Protein AF-A0A7C1B8P8-F1 (afdb_monomer_lite)

Foldseek 3Di:
DDWDKDKDQDPPPQRKIFIWTFDDDDPPDDCVQWDWDDPVNPPVPDDDPDDTTITGWAWEQDPVGTDTDIGHLCVPDVQWRHKDKAKDWAPQQPPVDIWMWIKIWTAGPVRQTQWIKIWTWDFDPADPRGRTYTYTQDMDIGGQKHWHHWDWWQLQLDPPNSFTKTKTFIDGGCVVVVPQFTFIWIWGCDPNDIDGLDTDGPCVPDPVDGFPYWQEGWDWDPQQPSSGIKTKTKTKADFDQDPVRDTAIDIFIWIFDRPNRDTDIDGDGPDPVQKDWPDKALDDDQYWYWDPPPPPPHIKIKGKDWPDDPPPPSDTIITIIIHPPPDPNDPPDDD

pLDDT: mean 71.42, std 17.11, range [23.86, 96.0]

Sequence (335 aa):
MDFLVTTLHDTSNGQDGRVFILEQPDSTFASVDYRYISEDQIDTNLSFPNEAFYVKHLYIATPSGDVEMVFSPSEWCRYAVSAYPSANVWDYDNDGLMDLVVSVGYMDSDSVILGSIIHVYHRLPASLNHKYRFEEVYREELRGVYLYSPRLANLNGDPSDGKEGWVFWCRVDSQMRRFGVNGVATLQWVNDKWVLLGTHASDRFDAKIRYNGAYSFPAVIDADNDGYDDVVIYCVGRTIKRPDGTYFDIGDLVLFRNMGGEIRSYRELFSLDESVTLWVNDSFNWDVHVDDFDDDGNLEVGCSLCRPEPYWNGNGVYQVYYSKVSWPSPVTFTP

Structure (mmCIF, N/CA/C/O backbone):
data_AF-A0A7C1B8P8-F1
#
_entry.id   AF-A0A7C1B8P8-F1
#
loop_
_atom_site.group_PDB
_atom_site.id
_atom_site.type_symbol
_atom_site.label_atom_id
_atom_site.label_alt_id
_atom_site.label_comp_id
_atom_site.label_asym_id
_atom_site.label_entity_id
_atom_site.label_seq_id
_atom_site.pdbx_PDB_ins_code
_atom_site.Cartn_x
_atom_site.Cartn_y
_atom_site.Cartn_z
_atom_site.occupancy
_atom_site.B_iso_or_equiv
_atom_site.auth_seq_id
_atom_site.auth_comp_id
_atom_site.auth_asym_id
_atom_site.auth_atom_id
_atom_site.pdbx_PDB_model_num
ATOM 1 N N . MET A 1 1 ? -17.129 10.162 1.799 1.00 44.62 1 MET A N 1
ATOM 2 C CA . MET A 1 1 ? -16.424 11.185 2.600 1.00 44.62 1 MET A CA 1
ATOM 3 C C . MET A 1 1 ? -14.969 10.848 2.409 1.00 44.62 1 MET A C 1
ATOM 5 O O . MET A 1 1 ? -14.589 9.745 2.776 1.00 44.62 1 MET A O 1
ATOM 9 N N . ASP A 1 2 ? -14.223 11.717 1.742 1.00 48.91 2 ASP A N 1
ATOM 10 C CA . ASP A 1 2 ? -12.884 11.370 1.271 1.00 48.91 2 ASP A CA 1
ATOM 11 C C . ASP A 1 2 ? -11.899 11.610 2.416 1.00 48.91 2 ASP A C 1
ATOM 13 O O . ASP A 1 2 ? -11.757 12.735 2.898 1.00 48.91 2 ASP A O 1
ATOM 17 N N . PHE A 1 3 ? -11.281 10.539 2.915 1.00 63.16 3 PHE A N 1
ATOM 18 C CA . PHE A 1 3 ? -10.248 10.620 3.943 1.00 63.16 3 PHE A CA 1
ATOM 19 C C . PHE A 1 3 ? -8.883 10.618 3.277 1.00 63.16 3 PHE A C 1
ATOM 21 O O . PHE A 1 3 ? -8.568 9.721 2.498 1.00 63.16 3 PHE A O 1
ATOM 28 N N . LEU A 1 4 ? -8.044 11.586 3.632 1.00 64.56 4 LEU A N 1
ATOM 29 C CA . LEU A 1 4 ? -6.632 11.514 3.299 1.00 64.56 4 LEU A CA 1
ATOM 30 C C . LEU A 1 4 ? -5.903 10.831 4.454 1.00 64.56 4 LEU A C 1
ATOM 32 O O . LEU A 1 4 ? -5.774 11.398 5.542 1.00 64.56 4 LEU A O 1
ATOM 36 N N . VAL A 1 5 ? -5.444 9.605 4.216 1.00 73.44 5 VAL A N 1
ATOM 37 C CA . VAL A 1 5 ? -4.560 8.899 5.144 1.00 73.44 5 VAL A CA 1
ATOM 38 C C . VAL A 1 5 ? -3.119 9.259 4.837 1.00 73.44 5 VAL A C 1
ATOM 40 O O . VAL A 1 5 ? -2.689 9.247 3.686 1.00 73.44 5 VAL A O 1
ATOM 43 N N . THR A 1 6 ? -2.373 9.583 5.883 1.00 72.81 6 THR A N 1
ATOM 44 C CA . THR A 1 6 ? -0.942 9.861 5.808 1.00 72.81 6 THR A CA 1
ATOM 45 C C . THR A 1 6 ? -0.208 9.055 6.864 1.00 72.81 6 THR A C 1
ATOM 47 O O . THR A 1 6 ? -0.793 8.612 7.856 1.00 72.81 6 THR A O 1
ATOM 50 N N . THR A 1 7 ? 1.082 8.847 6.656 1.00 72.75 7 THR A N 1
ATOM 51 C CA . THR A 1 7 ? 1.925 8.105 7.581 1.00 72.75 7 THR A CA 1
ATOM 52 C C . THR A 1 7 ? 3.130 8.936 7.978 1.00 72.75 7 THR A C 1
ATOM 54 O O . THR A 1 7 ? 3.594 9.803 7.237 1.00 72.75 7 THR A O 1
ATOM 57 N N . LEU A 1 8 ? 3.619 8.705 9.191 1.00 70.00 8 LEU A N 1
ATOM 58 C CA . LEU A 1 8 ? 4.794 9.380 9.715 1.00 70.00 8 LEU A CA 1
ATOM 59 C C . LEU A 1 8 ? 5.762 8.354 10.276 1.00 70.00 8 LEU A C 1
ATOM 61 O O . LEU A 1 8 ? 5.374 7.429 10.990 1.00 70.00 8 LEU A O 1
ATOM 65 N N . HIS A 1 9 ? 7.031 8.591 9.990 1.00 61.84 9 HIS A N 1
ATOM 66 C CA . HIS A 1 9 ? 8.152 7.973 10.668 1.00 61.84 9 HIS A CA 1
ATOM 67 C C . HIS A 1 9 ? 8.678 8.968 11.714 1.00 61.84 9 HIS A C 1
ATOM 69 O O . HIS A 1 9 ? 9.227 10.015 11.356 1.00 61.84 9 HIS A O 1
ATOM 75 N N . ASP A 1 10 ? 8.461 8.687 13.002 1.00 61.88 10 ASP A N 1
ATOM 76 C CA . ASP A 1 10 ? 8.861 9.578 14.096 1.00 61.88 10 ASP A CA 1
ATOM 77 C C . ASP A 1 10 ? 10.331 9.354 14.472 1.00 61.88 10 ASP A C 1
ATOM 79 O O . ASP A 1 10 ? 10.683 8.483 15.267 1.00 61.88 10 ASP A O 1
ATOM 83 N N . THR A 1 11 ? 11.217 10.201 13.950 1.00 58.38 11 THR A N 1
ATOM 84 C CA . THR A 1 11 ? 12.654 10.132 14.246 1.00 58.38 11 THR A CA 1
ATOM 85 C C . THR A 1 11 ? 13.022 10.542 15.676 1.00 58.38 11 THR A C 1
ATOM 87 O O . THR A 1 11 ? 14.178 10.377 16.064 1.00 58.38 11 THR A O 1
ATOM 90 N N . SER A 1 12 ? 12.090 11.102 16.457 1.00 49.44 12 SER A N 1
ATOM 91 C CA . SER A 1 12 ? 12.355 11.628 17.804 1.00 49.44 12 SER A CA 1
ATOM 92 C C . SER A 1 12 ? 12.139 10.607 18.927 1.00 49.44 12 SER A C 1
ATOM 94 O O . SER A 1 12 ? 12.799 10.705 19.962 1.00 49.44 12 SER A O 1
ATOM 96 N N . ASN A 1 13 ? 11.295 9.591 18.708 1.00 51.72 13 ASN A N 1
ATOM 97 C CA . ASN A 1 13 ? 10.967 8.547 19.684 1.00 51.72 13 ASN A CA 1
ATOM 98 C C . ASN A 1 13 ? 11.179 7.153 19.086 1.00 51.72 13 ASN A C 1
ATOM 100 O O . ASN A 1 13 ? 10.232 6.471 18.719 1.00 51.72 13 ASN A O 1
ATOM 104 N N . GLY A 1 14 ? 12.436 6.726 18.963 1.00 56.12 14 GLY A N 1
ATOM 105 C CA . GLY A 1 14 ? 12.734 5.332 18.619 1.00 56.12 14 GLY A CA 1
ATOM 106 C C . GLY A 1 14 ? 12.320 4.894 17.211 1.00 56.12 14 GLY A C 1
ATOM 107 O O . GLY A 1 14 ? 12.281 3.691 16.984 1.00 56.12 14 GLY A O 1
ATOM 108 N N . GLN A 1 15 ? 12.065 5.840 16.289 1.00 76.62 15 GLN A N 1
ATOM 109 C CA . GLN A 1 15 ? 11.716 5.562 14.886 1.00 76.62 15 GLN A CA 1
ATOM 110 C C . GLN A 1 15 ? 10.424 4.735 14.743 1.00 76.62 15 GLN A C 1
ATOM 112 O O . GLN A 1 15 ? 10.287 3.895 13.848 1.00 76.62 15 GLN A O 1
ATOM 117 N N . ASP A 1 16 ? 9.468 5.008 15.637 1.00 81.44 16 ASP A N 1
ATOM 118 C CA . ASP A 1 16 ? 8.111 4.476 15.576 1.00 81.44 16 ASP A CA 1
ATOM 119 C C . ASP A 1 16 ? 7.379 4.960 14.315 1.00 81.44 16 ASP A C 1
ATOM 121 O O . ASP A 1 16 ? 7.525 6.099 13.855 1.00 81.44 16 ASP A O 1
ATOM 125 N N . GLY A 1 17 ? 6.529 4.086 13.789 1.00 79.56 17 GLY A N 1
ATOM 126 C CA . GLY A 1 17 ? 5.610 4.384 12.707 1.00 79.56 17 GLY A CA 1
ATOM 127 C C . GLY A 1 17 ? 4.244 4.816 13.232 1.00 79.56 17 GLY A C 1
ATOM 128 O O . GLY A 1 17 ? 3.719 4.229 14.179 1.00 79.56 17 GLY A O 1
ATOM 129 N N . ARG A 1 18 ? 3.624 5.806 12.589 1.00 83.31 18 ARG A N 1
ATOM 130 C CA . ARG A 1 18 ? 2.239 6.215 12.866 1.00 83.31 18 ARG A CA 1
ATOM 131 C C . ARG A 1 18 ? 1.437 6.368 11.580 1.00 83.31 18 ARG A C 1
ATOM 133 O O . ARG A 1 18 ? 1.985 6.737 10.542 1.00 83.31 18 ARG A O 1
ATOM 140 N N . VAL A 1 19 ? 0.138 6.108 11.675 1.00 82.56 19 VAL A N 1
ATOM 141 C CA . VAL A 1 19 ? -0.848 6.347 10.614 1.00 82.56 19 VAL A CA 1
ATOM 142 C C . VAL A 1 19 ? -1.843 7.375 11.133 1.00 82.56 19 VAL A C 1
ATOM 144 O O . VAL A 1 19 ? -2.274 7.301 12.283 1.00 82.56 19 VAL A O 1
ATOM 147 N N . PHE A 1 20 ? -2.197 8.333 10.288 1.00 82.25 20 PHE A N 1
ATOM 148 C CA . PHE A 1 20 ? -3.084 9.427 10.640 1.00 82.25 20 PHE A CA 1
ATOM 149 C C . PHE A 1 20 ? -4.110 9.691 9.550 1.00 82.25 20 PHE A C 1
ATOM 151 O O . PHE A 1 20 ? -3.861 9.440 8.371 1.00 82.25 20 PHE A O 1
ATOM 158 N N . ILE A 1 21 ? -5.227 10.293 9.948 1.00 79.81 21 ILE A N 1
ATOM 159 C CA . ILE A 1 21 ? -6.188 10.889 9.020 1.00 79.81 21 ILE A CA 1
ATOM 160 C C . ILE A 1 21 ? -6.035 12.408 9.082 1.00 79.81 21 ILE A C 1
ATOM 162 O O . ILE A 1 21 ? -6.013 13.002 10.167 1.00 79.81 21 ILE A O 1
ATOM 166 N N . LEU A 1 22 ? -5.950 13.032 7.911 1.00 71.31 22 LEU A N 1
ATOM 167 C CA . LEU A 1 22 ? -6.090 14.472 7.758 1.00 71.31 22 LEU A CA 1
ATOM 168 C C . LEU A 1 22 ? -7.582 14.789 7.606 1.00 71.31 22 LEU A C 1
ATOM 170 O O . LEU A 1 22 ? -8.208 14.464 6.599 1.00 71.31 22 LEU A O 1
ATOM 174 N N . GLU A 1 23 ? -8.160 15.392 8.643 1.00 70.00 23 GLU A N 1
ATOM 175 C CA . GLU A 1 23 ? -9.568 15.793 8.706 1.00 70.00 23 GLU A CA 1
ATOM 176 C C . GLU A 1 23 ? -9.649 17.196 9.323 1.00 70.00 23 GLU A C 1
ATOM 178 O O . GLU A 1 23 ? -8.959 17.495 10.300 1.00 70.00 23 GLU A O 1
ATOM 183 N N . GLN A 1 24 ? -10.516 18.055 8.783 1.00 66.81 24 GLN A N 1
ATOM 184 C CA . GLN A 1 24 ? -10.869 19.312 9.445 1.00 66.81 24 GLN A CA 1
ATOM 185 C C . GLN A 1 24 ? -11.722 19.003 10.688 1.00 66.81 24 GLN A C 1
ATOM 187 O O . GLN A 1 24 ? -12.719 18.288 10.566 1.00 66.81 24 GLN A O 1
ATOM 192 N N . PRO A 1 25 ? -11.378 19.510 11.884 1.00 65.25 25 PRO A N 1
ATOM 193 C CA . PRO A 1 25 ? -12.145 19.210 13.086 1.00 65.25 25 PRO A CA 1
ATOM 194 C C . PRO A 1 25 ? -13.567 19.777 12.989 1.00 65.25 25 PRO A C 1
ATOM 196 O O . PRO A 1 25 ? -13.775 20.939 12.641 1.00 65.25 25 PRO A O 1
ATOM 199 N N . ASP A 1 26 ? -14.558 18.950 13.324 1.00 67.19 26 ASP A N 1
ATOM 200 C CA . ASP A 1 26 ? -15.954 19.376 13.443 1.00 67.19 26 ASP A CA 1
ATOM 201 C C . ASP A 1 26 ? -16.217 20.112 14.770 1.00 67.19 26 ASP A C 1
ATOM 203 O O . ASP A 1 26 ? -15.408 20.079 15.691 1.00 67.19 26 ASP A O 1
ATOM 207 N N . SER A 1 27 ? -17.370 20.773 14.911 1.00 64.12 27 SER A N 1
ATOM 208 C CA . SER A 1 27 ? -17.717 21.549 16.117 1.00 64.12 27 SER A CA 1
ATOM 209 C C . SER A 1 27 ? -17.879 20.720 17.402 1.00 64.12 27 SER A C 1
ATOM 211 O O . SER A 1 27 ? -18.077 21.291 18.473 1.00 64.12 27 SER A O 1
ATOM 213 N N . THR A 1 28 ? -17.845 19.390 17.303 1.00 63.72 28 THR A N 1
ATOM 214 C CA . THR A 1 28 ? -18.010 18.436 18.409 1.00 63.72 28 THR A CA 1
ATOM 215 C C . THR A 1 28 ? -16.712 17.696 18.755 1.00 63.72 28 THR A C 1
ATOM 217 O O . THR A 1 28 ? -16.748 16.723 19.507 1.00 63.72 28 THR A O 1
ATOM 220 N N . PHE A 1 29 ? -15.565 18.146 18.234 1.00 65.06 29 PHE A N 1
ATOM 221 C CA . PHE A 1 29 ? -14.291 17.445 18.378 1.00 65.06 29 PHE A CA 1
ATOM 222 C C . PHE A 1 29 ? -13.792 17.346 19.831 1.00 65.06 29 PHE A C 1
ATOM 224 O O . PHE A 1 29 ? -13.836 18.306 20.604 1.00 65.06 29 PHE A O 1
ATOM 231 N N . ALA A 1 30 ? -13.253 16.178 20.189 1.00 62.97 30 ALA A N 1
ATOM 232 C CA . ALA A 1 30 ? -12.519 15.965 21.431 1.00 62.97 30 ALA A CA 1
ATOM 233 C C . ALA A 1 30 ? -11.016 16.158 21.183 1.00 62.97 30 ALA A C 1
ATOM 235 O O . ALA A 1 30 ? -10.462 15.598 20.241 1.00 62.97 30 ALA A O 1
ATOM 236 N N . SER A 1 31 ? -10.329 16.915 22.043 1.00 63.06 31 SER A N 1
ATOM 237 C CA . SER A 1 31 ? -8.900 17.225 21.867 1.00 63.06 31 SER A CA 1
ATOM 238 C C . SER A 1 31 ? -7.977 16.006 21.946 1.00 63.06 31 SER A C 1
ATOM 240 O O . SER A 1 31 ? -6.829 16.101 21.542 1.00 63.06 31 SER A O 1
ATOM 242 N N . VAL A 1 32 ? -8.446 14.883 22.496 1.00 67.50 32 VAL A N 1
ATOM 243 C CA . VAL A 1 32 ? -7.663 13.640 22.584 1.00 67.50 32 VAL A CA 1
ATOM 244 C C . VAL A 1 32 ? -7.494 12.961 21.229 1.00 67.50 32 VAL A C 1
ATOM 246 O O . VAL A 1 32 ? -6.474 12.325 21.012 1.00 67.50 32 VAL A O 1
ATOM 249 N N . ASP A 1 33 ? -8.445 13.152 20.312 1.00 64.38 33 ASP A N 1
ATOM 250 C CA . ASP A 1 33 ? -8.397 12.545 18.982 1.00 64.38 33 ASP A CA 1
ATOM 251 C C . ASP A 1 33 ? -7.441 13.290 18.041 1.00 64.38 33 ASP A C 1
ATOM 253 O O . ASP A 1 33 ? -7.091 12.754 16.996 1.00 64.38 33 ASP A O 1
ATOM 257 N N . TYR A 1 34 ? -7.021 14.516 18.371 1.00 66.62 34 TYR A N 1
ATOM 258 C CA . TYR A 1 34 ? -6.292 15.378 17.445 1.00 66.62 34 TYR A CA 1
ATOM 259 C C . TYR A 1 34 ? -5.029 15.968 18.058 1.00 66.62 34 TYR A C 1
ATOM 261 O O . TYR A 1 34 ? -5.044 16.546 19.145 1.00 66.62 34 TYR A O 1
ATOM 269 N N . ARG A 1 35 ? -3.953 15.963 17.274 1.00 69.00 35 ARG A N 1
ATOM 270 C CA . ARG A 1 35 ? -2.785 16.804 17.506 1.00 69.00 35 ARG A CA 1
ATOM 271 C C . ARG A 1 35 ? -2.858 18.025 16.600 1.00 69.00 35 ARG A C 1
ATOM 273 O O . ARG A 1 35 ? -2.901 17.904 15.379 1.00 69.00 35 ARG A O 1
ATOM 280 N N . TYR A 1 36 ? -2.858 19.203 17.212 1.00 66.31 36 TYR A N 1
ATOM 281 C CA . TYR A 1 36 ? -2.663 20.459 16.497 1.00 66.31 36 TYR A CA 1
ATOM 282 C C . TYR A 1 36 ? -1.185 20.595 16.132 1.00 66.31 36 TYR A C 1
ATOM 284 O O . TYR A 1 36 ? -0.338 20.534 17.029 1.00 66.31 36 TYR A O 1
ATOM 292 N N . ILE A 1 37 ? -0.885 20.757 14.843 1.00 62.44 37 ILE A N 1
ATOM 293 C CA . ILE A 1 37 ? 0.471 21.027 14.362 1.00 62.44 37 ILE A CA 1
ATOM 294 C C . ILE A 1 37 ? 0.558 22.504 13.982 1.00 62.44 37 ILE A C 1
ATOM 296 O O . ILE A 1 37 ? -0.139 22.970 13.079 1.00 62.44 37 ILE A O 1
ATOM 300 N N . SER A 1 38 ? 1.399 23.243 14.706 1.00 58.34 38 SER A N 1
ATOM 301 C CA . SER A 1 38 ? 1.693 24.653 14.433 1.00 58.34 38 SER A CA 1
ATOM 302 C C . SER A 1 38 ? 2.974 24.815 13.615 1.00 58.34 38 SER A C 1
ATOM 304 O O . SER A 1 38 ? 3.835 23.939 13.626 1.00 58.34 38 SER A O 1
ATOM 306 N N . GLU A 1 39 ? 3.137 25.977 12.980 1.00 54.91 39 GLU A N 1
ATOM 307 C CA . GLU A 1 39 ? 4.334 26.350 12.207 1.00 54.91 39 GLU A CA 1
ATOM 308 C C . GLU A 1 39 ? 5.636 26.146 13.001 1.00 54.91 39 GLU A C 1
ATOM 310 O O . GLU A 1 39 ? 6.568 25.537 12.495 1.00 54.91 39 GLU A O 1
ATOM 315 N N . ASP A 1 40 ? 5.653 26.512 14.289 1.00 56.59 40 ASP A N 1
ATOM 316 C CA . ASP A 1 40 ? 6.818 26.349 15.178 1.00 56.59 40 ASP A CA 1
ATOM 317 C C . ASP A 1 40 ? 7.257 24.884 15.402 1.00 56.59 40 ASP A C 1
ATOM 319 O O . ASP A 1 40 ? 8.323 24.631 15.967 1.00 56.59 40 ASP A O 1
ATOM 323 N N . GLN A 1 41 ? 6.417 23.912 15.031 1.00 52.72 41 GLN A N 1
ATOM 324 C CA . GLN A 1 41 ? 6.689 22.475 15.154 1.00 52.72 41 GLN A CA 1
ATOM 325 C C . GLN A 1 41 ? 7.121 21.837 13.828 1.00 52.72 41 GLN A C 1
ATOM 327 O O . GLN A 1 41 ? 7.558 20.685 13.829 1.00 52.72 41 GLN A O 1
ATOM 332 N N . ILE A 1 42 ? 6.992 22.560 12.714 1.00 54.59 42 ILE A N 1
ATOM 333 C CA . ILE A 1 42 ? 7.453 22.146 11.390 1.00 54.59 42 ILE A CA 1
ATOM 334 C C . ILE A 1 42 ? 8.870 22.707 11.232 1.00 54.59 42 ILE A C 1
ATOM 336 O O . ILE A 1 42 ? 9.117 23.870 11.535 1.00 54.59 42 ILE A O 1
ATOM 340 N N . ASP A 1 43 ? 9.819 21.860 10.829 1.00 47.38 43 ASP A N 1
ATOM 341 C CA . ASP A 1 43 ? 11.239 22.210 10.701 1.00 47.38 43 ASP A CA 1
ATOM 342 C C . ASP A 1 43 ? 11.418 23.585 10.024 1.00 47.38 43 ASP A C 1
ATOM 344 O O . ASP A 1 43 ? 10.936 23.822 8.913 1.00 47.38 43 ASP A O 1
ATOM 348 N N . THR A 1 44 ? 12.099 24.500 10.721 1.00 47.03 44 THR A N 1
ATOM 349 C CA . THR A 1 44 ? 12.101 25.964 10.518 1.00 47.03 44 THR A CA 1
ATOM 350 C C . THR A 1 44 ? 12.654 26.447 9.168 1.00 47.03 44 THR A C 1
ATOM 352 O O . THR A 1 44 ? 12.813 27.646 8.951 1.00 47.03 44 THR A O 1
ATOM 355 N N . ASN A 1 45 ? 12.983 25.527 8.260 1.00 47.69 45 ASN A N 1
ATOM 356 C CA . ASN A 1 45 ? 13.536 25.806 6.936 1.00 47.69 45 ASN A CA 1
ATOM 357 C C . ASN A 1 45 ? 12.505 25.711 5.797 1.00 47.69 45 ASN A C 1
ATOM 359 O O . ASN A 1 45 ? 12.847 26.017 4.655 1.00 47.69 45 ASN A O 1
ATOM 363 N N . LEU A 1 46 ? 11.262 25.306 6.077 1.00 43.47 46 LEU A N 1
ATOM 364 C CA . LEU A 1 46 ? 10.194 25.223 5.081 1.00 43.47 46 LEU A CA 1
ATOM 365 C C . LEU A 1 46 ? 9.106 26.255 5.396 1.00 43.47 46 LEU A C 1
ATOM 367 O O . LEU A 1 46 ? 8.252 26.040 6.249 1.00 43.47 46 LEU A O 1
ATOM 371 N N . SER A 1 47 ? 9.135 27.397 4.705 1.00 40.38 47 SER A N 1
ATOM 372 C CA . SER A 1 47 ? 8.073 28.400 4.803 1.00 40.38 47 SER A CA 1
ATOM 373 C C . SER A 1 47 ? 6.852 27.927 4.010 1.00 40.38 47 SER A C 1
ATOM 375 O O . SER A 1 47 ? 6.751 28.184 2.806 1.00 40.38 47 SER A O 1
ATOM 377 N N . PHE A 1 48 ? 5.935 27.214 4.657 1.00 42.69 48 PHE A N 1
ATOM 378 C CA . PHE A 1 48 ? 4.620 26.957 4.080 1.00 42.69 48 PHE A CA 1
ATOM 379 C C . PHE A 1 48 ? 3.710 28.159 4.359 1.00 42.69 48 PHE A C 1
ATOM 381 O O . PHE A 1 48 ? 3.653 28.626 5.496 1.00 42.69 48 PHE A O 1
ATOM 388 N N . PRO A 1 49 ? 2.992 28.692 3.359 1.00 42.53 49 PRO A N 1
ATOM 389 C CA . PRO A 1 49 ? 2.034 29.760 3.594 1.00 42.53 49 PRO A CA 1
ATOM 390 C C . PRO A 1 49 ? 0.845 29.244 4.432 1.00 42.53 49 PRO A C 1
ATOM 392 O O . PRO A 1 49 ? -0.095 28.676 3.898 1.00 42.53 49 PRO A O 1
ATOM 395 N N . ASN A 1 50 ? 0.885 29.499 5.743 1.00 43.47 50 ASN A N 1
ATOM 396 C CA . ASN A 1 50 ? -0.260 29.744 6.632 1.00 43.47 50 ASN A CA 1
ATOM 397 C C . ASN A 1 50 ? -1.392 28.704 6.763 1.00 43.47 50 ASN A C 1
ATOM 399 O O . ASN A 1 50 ? -2.545 29.128 6.808 1.00 43.47 50 ASN A O 1
ATOM 403 N N . GLU A 1 51 ? -1.148 27.407 6.960 1.00 48.09 51 GLU A N 1
ATOM 404 C CA . GLU A 1 51 ? -2.236 26.537 7.453 1.00 48.09 51 GLU A CA 1
ATOM 405 C C . GLU A 1 51 ? -1.762 25.593 8.560 1.00 48.09 51 GLU A C 1
ATOM 407 O O . GLU A 1 51 ? -1.059 24.614 8.327 1.00 48.09 51 GLU A O 1
ATOM 412 N N . ALA A 1 52 ? -2.159 25.901 9.798 1.00 55.59 52 ALA A N 1
ATOM 413 C CA . ALA A 1 52 ? -2.135 24.920 10.868 1.00 55.59 52 ALA A CA 1
ATOM 414 C C . ALA A 1 52 ? -3.170 23.837 10.554 1.00 55.59 52 ALA A C 1
ATOM 416 O O . ALA A 1 52 ? -4.311 24.146 10.207 1.00 55.59 52 ALA A O 1
ATOM 417 N N . PHE A 1 53 ? -2.783 22.575 10.695 1.00 62.09 53 PHE A N 1
ATOM 418 C CA . PHE A 1 53 ? -3.666 21.447 10.434 1.00 62.09 53 PHE A CA 1
ATOM 419 C C . PHE A 1 53 ? -3.750 20.537 11.653 1.00 62.09 53 PHE A C 1
ATOM 421 O O . PHE A 1 53 ? -2.852 20.475 12.500 1.00 62.09 53 PHE A O 1
ATOM 428 N N . TYR A 1 54 ? -4.881 19.849 11.753 1.00 66.25 54 TYR A N 1
ATOM 429 C CA . TYR A 1 54 ? -5.114 18.857 12.783 1.00 66.25 54 TYR A CA 1
ATOM 430 C C . TYR A 1 54 ? -4.812 17.485 12.205 1.00 66.25 54 TYR A C 1
ATOM 432 O O . TYR A 1 54 ? -5.319 17.108 11.149 1.00 66.25 54 TYR A O 1
ATOM 440 N N . VAL A 1 55 ? -3.978 16.742 12.917 1.00 72.75 55 VAL A N 1
ATOM 441 C CA . VAL A 1 55 ? -3.672 15.357 12.590 1.00 72.75 55 VAL A CA 1
ATOM 442 C C . VAL A 1 55 ? -4.425 14.483 13.564 1.00 72.75 55 VAL A C 1
ATOM 444 O O . VAL A 1 55 ? -4.303 14.658 14.780 1.00 72.75 55 VAL A O 1
ATOM 447 N N . LYS A 1 56 ? -5.225 13.562 13.038 1.00 77.88 56 LYS A N 1
ATOM 448 C CA . LYS A 1 56 ? -6.075 12.736 13.874 1.00 77.88 56 LYS A CA 1
ATOM 449 C C . LYS A 1 56 ? -5.440 11.394 14.189 1.00 77.88 56 LYS A C 1
ATOM 451 O O . LYS A 1 56 ? -4.981 10.694 13.287 1.00 77.88 56 LYS A O 1
ATOM 456 N N . HIS A 1 57 ? -5.439 11.056 15.470 1.00 83.31 57 HIS A N 1
ATOM 457 C CA . HIS A 1 57 ? -4.921 9.805 15.991 1.00 83.31 57 HIS A CA 1
ATOM 458 C C . HIS A 1 57 ? -5.918 8.680 15.715 1.00 83.31 57 HIS A C 1
ATOM 460 O O . HIS A 1 57 ? -7.137 8.881 15.733 1.00 83.31 57 HIS A O 1
ATOM 466 N N . LEU A 1 58 ? -5.383 7.492 15.455 1.00 89.75 58 LEU A N 1
ATOM 467 C CA . LEU A 1 58 ? -6.166 6.280 15.264 1.00 89.75 58 LEU A CA 1
ATOM 468 C C . LEU A 1 58 ? -6.028 5.400 16.500 1.00 89.75 58 LEU A C 1
ATOM 470 O O . LEU A 1 58 ? -4.967 5.373 17.123 1.00 89.75 58 LEU A O 1
ATOM 474 N N . TYR A 1 59 ? -7.090 4.677 16.844 1.00 91.81 59 TYR A N 1
ATOM 475 C CA . TYR A 1 59 ? -7.116 3.836 18.035 1.00 91.81 59 TYR A CA 1
ATOM 476 C C . TYR A 1 59 ? -7.465 2.393 17.695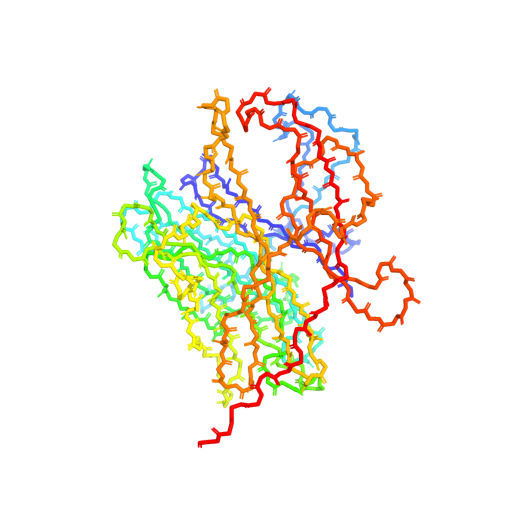 1.00 91.81 59 TYR A C 1
ATOM 478 O O . TYR A 1 59 ? -8.354 2.139 16.887 1.00 91.81 59 TYR A O 1
ATOM 486 N N . ILE A 1 60 ? -6.794 1.448 18.347 1.00 93.31 60 ILE A N 1
ATOM 487 C CA . ILE A 1 60 ? -7.067 0.016 18.264 1.00 93.31 60 ILE A CA 1
ATOM 488 C C . ILE A 1 60 ? -7.806 -0.402 19.534 1.00 93.31 60 ILE A C 1
ATOM 490 O O . ILE A 1 60 ? -7.341 -0.165 20.651 1.00 93.31 60 ILE A O 1
ATOM 494 N N . ALA A 1 61 ? -8.952 -1.048 19.368 1.00 93.88 61 ALA A N 1
ATOM 495 C CA . ALA A 1 61 ? -9.696 -1.667 20.445 1.00 93.88 61 ALA A CA 1
ATOM 496 C C . ALA A 1 61 ? -8.958 -2.915 20.941 1.00 93.88 61 ALA A C 1
ATOM 498 O O . ALA A 1 61 ? -8.731 -3.862 20.189 1.00 93.88 61 ALA A O 1
ATOM 499 N N . THR A 1 62 ? -8.616 -2.942 22.228 1.00 89.88 62 THR A N 1
ATOM 500 C CA . THR A 1 62 ? -8.016 -4.114 22.881 1.00 89.88 62 THR A CA 1
ATOM 501 C C . THR A 1 62 ? -8.875 -4.566 24.064 1.00 89.88 62 THR A C 1
ATOM 503 O O . THR A 1 62 ? -9.673 -3.778 24.581 1.00 89.88 62 THR A O 1
ATOM 506 N N . PRO A 1 63 ? -8.692 -5.796 24.583 1.00 89.50 63 PRO A N 1
ATOM 507 C CA . PRO A 1 63 ? -9.379 -6.235 25.801 1.00 89.50 63 PRO A CA 1
ATOM 508 C C . PRO A 1 63 ? -9.132 -5.333 27.024 1.00 89.50 63 PRO A C 1
ATOM 510 O O . PRO A 1 63 ? -9.946 -5.314 27.945 1.00 89.50 63 PRO A O 1
ATOM 513 N N . SER A 1 64 ? -8.017 -4.594 27.048 1.00 89.75 64 SER A N 1
ATOM 514 C CA . SER A 1 64 ? -7.641 -3.656 28.117 1.00 89.75 64 SER A CA 1
ATOM 515 C C . SER A 1 64 ? -8.131 -2.218 27.909 1.00 89.75 64 SER A C 1
ATOM 517 O O . SER A 1 64 ? -7.930 -1.386 28.792 1.00 89.75 64 SER A O 1
ATOM 519 N N . GLY A 1 65 ? -8.770 -1.923 26.776 1.00 89.44 65 GLY A N 1
ATOM 520 C CA . GLY A 1 65 ? -9.193 -0.579 26.384 1.00 89.44 65 GLY A CA 1
ATOM 521 C C . GLY A 1 65 ? -8.641 -0.165 25.023 1.00 89.44 65 GLY A C 1
ATOM 522 O O . GLY A 1 65 ? -7.889 -0.904 24.387 1.00 89.44 65 GLY A O 1
ATOM 523 N N . ASP A 1 66 ? -9.035 1.018 24.573 1.00 91.00 66 ASP A N 1
ATOM 524 C CA . ASP A 1 66 ? -8.562 1.565 23.307 1.00 91.00 66 ASP A CA 1
ATOM 525 C C . ASP A 1 66 ? -7.130 2.099 23.482 1.00 91.00 66 ASP A C 1
ATOM 527 O O . ASP A 1 66 ? -6.842 2.834 24.432 1.00 91.00 66 ASP A O 1
ATOM 531 N N . VAL A 1 67 ? -6.225 1.705 22.588 1.00 90.88 67 VAL A N 1
ATOM 532 C CA . VAL A 1 67 ? -4.823 2.151 22.567 1.00 90.88 67 VAL A CA 1
ATOM 533 C C . VAL A 1 67 ? -4.546 2.903 21.278 1.00 90.88 67 VAL A C 1
ATOM 535 O O . VAL A 1 67 ? -5.138 2.595 20.249 1.00 90.88 67 VAL A O 1
ATOM 538 N N . GLU A 1 68 ? -3.664 3.896 21.314 1.00 89.12 68 GLU A N 1
ATOM 539 C CA . GLU A 1 68 ? -3.256 4.586 20.090 1.00 89.12 68 GLU A CA 1
ATOM 540 C C . GLU A 1 68 ? -2.547 3.603 19.141 1.00 89.12 68 GLU A C 1
ATOM 542 O O . GLU A 1 68 ? -1.730 2.788 19.573 1.00 89.12 68 GLU A O 1
ATOM 547 N N . MET A 1 69 ? -2.855 3.688 17.848 1.00 90.25 69 MET A N 1
ATOM 548 C CA . MET A 1 69 ? -2.195 2.926 16.794 1.00 90.25 69 MET A CA 1
ATOM 549 C C . MET A 1 69 ? -0.774 3.460 16.587 1.00 90.25 69 MET A C 1
ATOM 551 O O . MET A 1 69 ? -0.545 4.425 15.855 1.00 90.25 69 MET A O 1
ATOM 555 N N . VAL A 1 70 ? 0.181 2.813 17.247 1.00 89.38 70 VAL A N 1
ATOM 556 C CA . VAL A 1 70 ? 1.613 3.083 17.117 1.00 89.38 70 VAL A CA 1
ATOM 557 C C . VAL A 1 70 ? 2.310 1.793 16.717 1.00 89.38 70 VAL A C 1
ATOM 559 O O . VAL A 1 70 ? 2.046 0.730 17.273 1.00 89.38 70 VAL A O 1
ATOM 562 N N . PHE A 1 71 ? 3.195 1.895 15.735 1.00 90.00 71 PHE A N 1
ATOM 563 C CA . PHE A 1 71 ? 3.936 0.773 15.193 1.00 90.00 71 PHE A CA 1
ATOM 564 C C . PHE A 1 71 ? 5.380 0.838 15.668 1.00 90.00 71 PHE A C 1
ATOM 566 O O . PHE A 1 71 ? 6.205 1.537 15.075 1.00 90.00 71 PHE A O 1
ATOM 573 N N . SER A 1 72 ? 5.681 0.111 16.739 1.00 88.31 72 SER A N 1
ATOM 574 C CA . SER A 1 72 ? 7.012 0.119 17.331 1.00 88.31 72 SER A CA 1
ATOM 575 C C . SER A 1 72 ? 7.864 -1.033 16.791 1.00 88.31 72 SER A C 1
ATOM 577 O O . SER A 1 72 ? 7.570 -2.198 17.066 1.00 88.31 72 SER A O 1
ATOM 579 N N . PRO A 1 73 ? 8.970 -0.758 16.072 1.00 82.00 73 PRO A N 1
ATOM 580 C CA . PRO A 1 73 ? 9.764 -1.802 15.413 1.00 82.00 73 PRO A CA 1
ATOM 581 C C . PRO A 1 73 ? 10.334 -2.830 16.402 1.00 82.00 73 PRO A C 1
ATOM 583 O O . PRO A 1 73 ? 10.447 -4.022 16.095 1.00 82.00 73 PRO A O 1
ATOM 586 N N . SER A 1 74 ? 10.623 -2.383 17.629 1.00 79.00 74 SER A N 1
ATOM 587 C CA . SER A 1 74 ? 11.122 -3.230 18.717 1.00 79.00 74 SER A CA 1
ATOM 588 C C . SER A 1 74 ? 10.165 -4.358 19.132 1.00 79.00 74 SER A C 1
ATOM 590 O O . SER A 1 74 ? 10.615 -5.353 19.705 1.00 79.00 74 SER A O 1
ATOM 592 N N . GLU A 1 75 ? 8.873 -4.249 18.811 1.00 83.19 75 GLU A N 1
ATOM 593 C CA . GLU A 1 75 ? 7.869 -5.273 19.111 1.00 83.19 75 GLU A CA 1
ATOM 594 C C . GLU A 1 75 ? 7.982 -6.501 18.200 1.00 83.19 75 GLU A C 1
ATOM 596 O O . GLU A 1 75 ? 7.524 -7.585 18.567 1.00 83.19 75 GLU A O 1
ATOM 601 N N . TRP A 1 76 ? 8.585 -6.361 17.016 1.00 82.88 76 TRP A N 1
ATOM 602 C CA . TRP A 1 76 ? 8.601 -7.422 16.000 1.00 82.88 76 TRP A CA 1
ATOM 603 C C . TRP A 1 76 ? 9.957 -8.099 15.887 1.00 82.88 76 TRP A C 1
ATOM 605 O O . TRP A 1 76 ? 10.051 -9.317 15.730 1.00 82.88 76 TRP A O 1
ATOM 615 N N . CYS A 1 77 ? 11.033 -7.319 15.980 1.00 78.75 77 CYS A N 1
ATOM 616 C CA . CYS A 1 77 ? 12.384 -7.843 15.883 1.00 78.75 77 CYS A CA 1
ATOM 617 C C . CYS A 1 77 ? 13.345 -7.014 16.730 1.00 78.75 77 CYS A C 1
ATOM 619 O O . CYS A 1 77 ? 13.412 -5.799 16.607 1.00 78.75 77 CYS A O 1
ATOM 621 N N . ARG A 1 78 ? 14.193 -7.687 17.520 1.00 82.31 78 ARG A N 1
ATOM 622 C CA . ARG A 1 78 ? 15.200 -7.028 18.377 1.00 82.31 78 ARG A CA 1
ATOM 623 C C . ARG A 1 78 ? 16.215 -6.157 17.626 1.00 82.31 78 ARG A C 1
ATOM 625 O O . ARG A 1 78 ? 16.954 -5.415 18.260 1.00 82.31 78 ARG A O 1
ATOM 632 N N . TYR A 1 79 ? 16.332 -6.354 16.316 1.00 83.38 79 TYR A N 1
ATOM 633 C CA . TYR A 1 79 ? 17.249 -5.624 15.443 1.00 83.38 79 TYR A CA 1
ATOM 634 C C . TYR A 1 79 ? 16.550 -4.534 14.639 1.00 83.38 79 TYR A C 1
ATOM 636 O O . TYR A 1 79 ? 17.231 -3.727 14.017 1.00 83.38 79 TYR A O 1
ATOM 644 N N . ALA A 1 80 ? 15.216 -4.534 14.627 1.00 83.88 80 ALA A N 1
ATOM 645 C CA . ALA A 1 80 ? 14.463 -3.502 13.956 1.00 83.88 80 ALA A CA 1
ATOM 646 C C . ALA A 1 80 ? 14.569 -2.224 14.777 1.00 83.88 80 ALA A C 1
ATOM 648 O O . ALA A 1 80 ? 14.237 -2.203 15.965 1.00 83.88 80 ALA A O 1
ATOM 649 N N . VAL A 1 81 ? 15.066 -1.180 14.131 1.00 85.06 81 VAL A N 1
ATOM 650 C CA . VAL A 1 81 ? 15.169 0.143 14.735 1.00 85.06 81 VAL A CA 1
ATOM 651 C C . VAL A 1 81 ? 14.160 1.097 14.138 1.00 85.06 81 VAL A C 1
ATOM 653 O O . VAL A 1 81 ? 13.800 2.007 14.853 1.00 85.06 81 VAL A O 1
ATOM 656 N N . SER A 1 82 ? 13.658 0.867 12.918 1.00 86.56 82 SER A N 1
ATOM 657 C CA . SER A 1 82 ? 12.695 1.755 12.250 1.00 86.56 82 SER A CA 1
ATOM 658 C C . SER A 1 82 ? 11.440 1.020 11.792 1.00 86.56 82 SER A C 1
ATOM 660 O O . SER A 1 82 ? 11.538 -0.114 11.311 1.00 86.56 82 SER A O 1
ATOM 662 N N . ALA A 1 83 ? 10.288 1.691 11.869 1.00 88.31 83 ALA A N 1
ATOM 663 C CA . ALA A 1 83 ? 9.024 1.258 11.279 1.00 88.31 83 ALA A CA 1
ATOM 664 C C . ALA A 1 83 ? 8.501 2.295 10.268 1.00 88.31 83 ALA A C 1
ATOM 666 O O . ALA A 1 83 ? 8.344 3.475 10.575 1.00 88.31 83 ALA A O 1
ATOM 667 N N . TYR A 1 84 ? 8.189 1.833 9.060 1.00 88.50 84 TYR A N 1
ATOM 668 C CA . TYR A 1 84 ? 7.726 2.641 7.936 1.00 88.50 84 TYR A CA 1
ATOM 669 C C . TYR A 1 84 ? 6.322 2.196 7.515 1.00 88.50 84 TYR A C 1
ATOM 671 O O . TYR A 1 84 ? 6.178 1.329 6.646 1.00 88.50 84 TYR A O 1
ATOM 679 N N . PRO A 1 85 ? 5.271 2.733 8.156 1.00 90.50 85 PRO A N 1
ATOM 680 C CA . PRO A 1 85 ? 3.908 2.409 7.790 1.00 90.50 85 PRO A CA 1
ATOM 681 C C . PRO A 1 85 ? 3.541 3.065 6.462 1.00 90.50 85 PRO A C 1
AT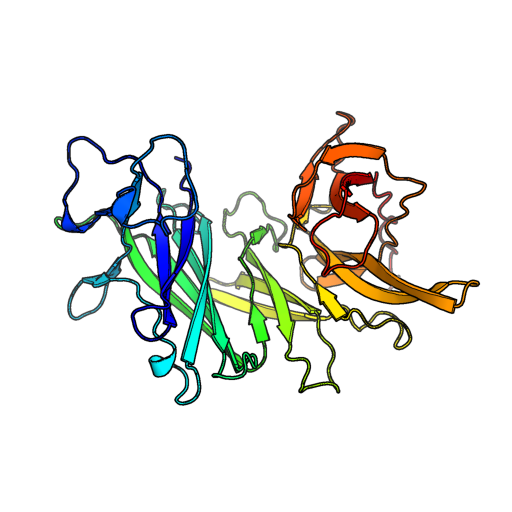OM 683 O O . PRO A 1 85 ? 3.941 4.186 6.149 1.00 90.50 85 PRO A O 1
ATOM 686 N N . SER A 1 86 ? 2.732 2.360 5.691 1.00 89.00 86 SER A N 1
ATOM 687 C CA . SER A 1 86 ? 2.028 2.837 4.508 1.00 89.00 86 SER A CA 1
ATOM 688 C C . SER A 1 86 ? 0.602 2.313 4.595 1.00 89.00 86 SER A C 1
ATOM 690 O O . SER A 1 86 ? 0.401 1.178 5.021 1.00 89.00 86 SER A O 1
ATOM 692 N N . ALA A 1 87 ? -0.389 3.128 4.249 1.00 89.44 87 ALA A N 1
ATOM 693 C CA . ALA A 1 87 ? -1.778 2.796 4.532 1.00 89.44 87 ALA A CA 1
ATOM 694 C C . ALA A 1 87 ? -2.734 3.221 3.417 1.00 89.44 87 ALA A C 1
ATOM 696 O O . ALA A 1 87 ? -2.446 4.148 2.659 1.00 89.44 87 ALA A O 1
ATOM 697 N N . ASN A 1 88 ? -3.871 2.536 3.345 1.00 88.19 88 ASN A N 1
ATOM 698 C CA . ASN A 1 88 ? -4.994 2.845 2.466 1.00 88.19 88 ASN A CA 1
ATOM 699 C C . ASN A 1 88 ? -6.312 2.571 3.210 1.00 88.19 88 ASN A C 1
ATOM 701 O O . ASN A 1 88 ? -6.328 1.781 4.157 1.00 88.19 88 ASN A O 1
ATOM 705 N N . VAL A 1 89 ? -7.388 3.240 2.803 1.00 88.12 89 VAL A N 1
ATOM 706 C CA . VAL A 1 89 ? -8.716 3.126 3.414 1.00 88.12 89 VAL A CA 1
ATOM 707 C C . VAL A 1 89 ? -9.735 2.681 2.387 1.00 88.12 89 VAL A C 1
ATOM 709 O O . VAL A 1 89 ? -9.740 3.171 1.260 1.00 88.12 89 VAL A O 1
ATOM 712 N N . TRP A 1 90 ? -10.607 1.776 2.805 1.00 86.12 90 TRP A N 1
ATOM 713 C CA . TRP A 1 90 ? -11.695 1.266 1.985 1.00 86.12 90 TRP A CA 1
ATOM 714 C C . TRP A 1 90 ? -12.776 0.662 2.871 1.00 86.12 90 TRP A C 1
ATOM 716 O O . TRP A 1 90 ? -12.456 0.211 3.956 1.00 86.12 90 TRP A O 1
ATOM 726 N N . ASP A 1 91 ? -14.024 0.640 2.429 1.00 86.75 91 ASP A N 1
ATOM 727 C CA . ASP A 1 91 ? -15.119 -0.071 3.104 1.00 86.75 91 ASP A CA 1
ATOM 728 C C . ASP A 1 91 ? -15.231 -1.467 2.475 1.00 86.75 91 ASP A C 1
ATOM 730 O O . ASP A 1 91 ? -15.947 -1.656 1.492 1.00 86.75 91 ASP A O 1
ATOM 734 N N . TYR A 1 92 ? -14.407 -2.416 2.941 1.00 84.75 92 TYR A N 1
ATOM 735 C CA . TYR A 1 92 ? -14.258 -3.715 2.260 1.00 84.75 92 TYR A CA 1
ATOM 736 C C . TYR A 1 92 ? -15.375 -4.703 2.607 1.00 84.75 92 TYR A C 1
ATOM 738 O O . TYR A 1 92 ? -15.533 -5.729 1.936 1.00 84.75 92 TYR A O 1
ATOM 746 N N . ASP A 1 93 ? -16.109 -4.460 3.693 1.00 84.69 93 ASP A N 1
ATOM 747 C CA . ASP A 1 93 ? -17.225 -5.299 4.125 1.00 84.69 93 ASP A CA 1
ATOM 748 C C . ASP A 1 93 ? -18.602 -4.659 3.879 1.00 84.69 93 ASP A C 1
ATOM 750 O O . ASP A 1 93 ? -19.626 -5.315 4.107 1.00 84.69 93 ASP A O 1
ATOM 754 N N . ASN A 1 94 ? -18.625 -3.460 3.285 1.00 84.50 94 ASN A N 1
ATOM 755 C CA . ASN A 1 94 ? -19.811 -2.678 2.940 1.00 84.50 94 ASN A CA 1
ATOM 756 C C . ASN A 1 94 ? -20.686 -2.339 4.160 1.00 84.50 94 ASN A C 1
ATOM 758 O O . ASN A 1 94 ? -21.922 -2.296 4.052 1.00 84.50 94 ASN A O 1
ATOM 762 N N . ASP A 1 95 ? -20.084 -2.122 5.330 1.00 88.38 95 ASP A N 1
ATOM 763 C CA . ASP A 1 95 ? -20.806 -1.731 6.544 1.00 88.38 95 ASP A CA 1
ATOM 764 C C . ASP A 1 95 ? -21.099 -0.213 6.616 1.00 88.38 95 ASP A C 1
ATOM 766 O O . ASP A 1 95 ? -21.860 0.251 7.479 1.00 88.38 95 ASP A O 1
ATOM 770 N N . GLY A 1 96 ? -20.569 0.560 5.660 1.00 88.56 96 GLY A N 1
ATOM 771 C CA . GLY A 1 96 ? -20.703 2.012 5.565 1.00 88.56 96 GLY A CA 1
ATOM 772 C C . GLY A 1 96 ? -19.619 2.786 6.322 1.00 88.56 96 GLY A C 1
ATOM 773 O O . GLY A 1 96 ? -19.694 4.024 6.404 1.00 88.56 96 GLY A O 1
ATOM 774 N N . LEU A 1 97 ? -18.630 2.101 6.896 1.00 89.94 97 LEU A N 1
ATOM 775 C CA . LEU A 1 97 ? -17.482 2.654 7.597 1.00 89.94 97 LEU A CA 1
ATOM 776 C C . LEU A 1 97 ? -16.199 2.332 6.819 1.00 89.94 97 LEU A C 1
ATOM 778 O O . LEU A 1 97 ? -15.948 1.225 6.386 1.00 89.94 97 LEU A O 1
ATOM 782 N N . MET A 1 98 ? -15.334 3.335 6.656 1.00 88.81 98 MET A N 1
ATOM 783 C CA . MET A 1 98 ? -14.037 3.121 6.006 1.00 88.81 98 MET A CA 1
ATOM 784 C C . MET A 1 98 ? -13.086 2.354 6.932 1.00 88.81 98 MET A C 1
ATOM 786 O O . MET A 1 98 ? -12.658 2.900 7.957 1.00 88.81 98 MET A O 1
ATOM 790 N N . ASP A 1 99 ? -12.742 1.133 6.544 1.00 91.31 99 ASP A N 1
ATOM 791 C CA . ASP A 1 99 ? -11.712 0.288 7.135 1.00 91.31 99 ASP A CA 1
ATOM 792 C C . ASP A 1 99 ? -10.303 0.740 6.738 1.00 91.31 99 ASP A C 1
ATOM 794 O O . ASP A 1 99 ? -10.113 1.670 5.947 1.00 91.31 99 ASP A O 1
ATOM 798 N N . LEU A 1 100 ? -9.287 0.088 7.308 1.00 92.62 100 LEU A N 1
ATOM 799 C CA . LEU A 1 100 ? -7.891 0.463 7.120 1.00 92.62 100 LEU A CA 1
ATOM 800 C C . LEU A 1 100 ? -7.016 -0.757 6.823 1.00 92.62 100 LEU A C 1
ATOM 802 O O . LEU A 1 100 ? -7.009 -1.736 7.569 1.00 92.62 100 LEU A O 1
ATOM 806 N N . VAL A 1 101 ? -6.186 -0.651 5.788 1.00 93.00 101 VAL A N 1
ATOM 807 C CA . VAL A 1 101 ? -5.078 -1.582 5.547 1.00 93.00 101 VAL A CA 1
ATOM 808 C C . VAL A 1 101 ? -3.768 -0.851 5.708 1.00 93.00 101 VAL A C 1
ATOM 810 O O . VAL A 1 101 ? -3.561 0.210 5.120 1.00 93.00 101 VAL A O 1
ATOM 813 N N . VAL A 1 102 ? -2.871 -1.435 6.497 1.00 94.00 102 VAL A N 1
ATOM 814 C CA . VAL A 1 102 ? -1.548 -0.885 6.773 1.00 94.00 102 VAL A CA 1
ATOM 815 C C . VAL A 1 102 ? -0.493 -1.932 6.452 1.00 94.00 102 VAL A C 1
ATOM 817 O O . VAL A 1 102 ? -0.515 -3.031 6.995 1.00 94.00 102 VAL A O 1
ATOM 820 N N . SER A 1 103 ? 0.468 -1.588 5.604 1.00 93.69 103 SER A N 1
ATOM 821 C CA . SER A 1 103 ? 1.727 -2.320 5.489 1.00 93.69 103 SER A CA 1
ATOM 822 C C . SER A 1 103 ? 2.807 -1.573 6.255 1.00 93.69 103 SER A C 1
ATOM 824 O O . SER A 1 103 ? 3.031 -0.390 5.999 1.00 93.69 103 SER A O 1
ATOM 826 N N . VAL A 1 104 ? 3.507 -2.244 7.164 1.00 93.50 104 VAL A N 1
ATOM 827 C CA . VAL A 1 104 ? 4.592 -1.631 7.931 1.00 93.50 104 VAL A CA 1
ATOM 828 C C . VAL A 1 104 ? 5.898 -2.337 7.648 1.00 93.50 104 VAL A C 1
ATOM 830 O O . VAL A 1 104 ? 6.122 -3.449 8.123 1.00 93.50 104 VAL A O 1
ATOM 833 N N . GLY A 1 105 ? 6.758 -1.688 6.868 1.00 91.56 105 GLY A N 1
ATOM 834 C CA . GLY A 1 105 ? 8.116 -2.160 6.643 1.00 91.56 105 GLY A CA 1
ATOM 835 C C . GLY A 1 105 ? 9.001 -1.851 7.846 1.00 91.56 105 GLY A C 1
ATOM 836 O O . GLY A 1 105 ? 8.895 -0.775 8.431 1.00 91.56 105 GLY A O 1
ATOM 837 N N . TYR A 1 106 ? 9.890 -2.768 8.217 1.00 91.06 106 TYR A N 1
ATOM 838 C CA . TYR A 1 106 ? 10.846 -2.552 9.302 1.00 91.06 106 TYR A CA 1
ATOM 839 C C . TYR A 1 106 ? 12.278 -2.859 8.883 1.00 91.06 106 TYR A C 1
ATOM 841 O O . TYR A 1 106 ? 12.552 -3.803 8.132 1.00 91.06 106 TYR A O 1
ATOM 849 N N . MET A 1 107 ? 13.195 -2.026 9.375 1.00 88.62 107 MET A N 1
ATOM 850 C CA . MET A 1 107 ? 14.604 -2.027 8.984 1.00 88.62 107 MET A CA 1
ATOM 851 C C . MET A 1 107 ? 15.534 -1.999 10.197 1.00 88.62 107 MET A C 1
ATOM 853 O O . MET A 1 107 ? 15.131 -1.588 11.290 1.00 88.62 107 MET A O 1
ATOM 857 N N . ASP A 1 108 ? 16.775 -2.444 10.004 1.00 88.06 108 ASP A N 1
ATOM 858 C CA . ASP A 1 108 ? 17.844 -2.261 10.989 1.00 88.06 108 ASP A CA 1
ATOM 859 C C . ASP A 1 108 ? 18.540 -0.893 10.857 1.00 88.06 108 ASP A C 1
ATOM 861 O O . ASP A 1 108 ? 18.175 -0.051 10.034 1.00 88.06 108 ASP A O 1
ATOM 865 N N . SER A 1 109 ? 19.554 -0.658 11.696 1.00 86.06 109 SER A N 1
ATOM 866 C CA . SER A 1 109 ? 20.306 0.603 11.731 1.00 86.06 109 SER A CA 1
ATOM 867 C C . SER A 1 109 ? 21.078 0.918 10.454 1.00 86.06 109 SER A C 1
ATOM 869 O O . SER A 1 109 ? 21.437 2.075 10.242 1.00 86.06 109 SER A O 1
ATOM 871 N N . ASP A 1 110 ? 21.320 -0.084 9.611 1.00 82.56 110 ASP A N 1
ATOM 872 C CA . ASP A 1 110 ? 22.014 0.053 8.334 1.00 82.56 110 ASP A CA 1
ATOM 873 C C . ASP A 1 110 ? 21.018 0.173 7.163 1.00 82.56 110 ASP A C 1
ATOM 875 O O . ASP A 1 110 ? 21.412 0.099 5.997 1.00 82.56 110 ASP A O 1
ATOM 879 N N . SER A 1 111 ? 19.725 0.391 7.461 1.00 80.94 111 SER A N 1
ATOM 880 C CA . SER A 1 111 ? 18.625 0.433 6.484 1.00 80.94 111 SER A CA 1
ATOM 881 C C . SER A 1 111 ? 18.462 -0.874 5.695 1.00 80.94 111 SER A C 1
ATOM 883 O O . SER A 1 111 ? 17.991 -0.866 4.553 1.00 80.94 111 SER A O 1
ATOM 885 N N . VAL A 1 112 ? 18.858 -2.004 6.290 1.00 84.31 112 VAL A N 1
ATOM 886 C CA . VAL A 1 112 ? 18.604 -3.340 5.738 1.00 84.31 112 VAL A CA 1
ATOM 887 C C . VAL A 1 112 ? 17.137 -3.677 5.968 1.00 84.31 112 VAL A C 1
ATOM 889 O O . VAL A 1 112 ? 16.621 -3.544 7.080 1.00 84.31 112 VAL A O 1
ATOM 892 N N . ILE A 1 113 ? 16.461 -4.138 4.919 1.00 86.12 113 ILE A N 1
ATOM 893 C CA . ILE A 1 113 ? 15.067 -4.575 4.981 1.00 86.12 113 ILE A CA 1
ATOM 894 C C . ILE A 1 113 ? 15.013 -5.879 5.777 1.00 86.12 113 ILE A C 1
ATOM 896 O O . ILE A 1 113 ? 15.484 -6.927 5.326 1.00 86.12 113 ILE A O 1
ATOM 900 N N . LEU A 1 114 ? 14.384 -5.831 6.950 1.00 88.38 114 LEU A N 1
ATOM 901 C CA . LEU A 1 114 ? 14.176 -7.012 7.785 1.00 88.38 114 LEU A CA 1
ATOM 902 C C . LEU A 1 114 ? 12.853 -7.711 7.456 1.00 88.38 114 LEU A C 1
ATOM 904 O O . LEU A 1 114 ? 12.774 -8.941 7.527 1.00 88.38 114 LEU A O 1
ATOM 908 N N . GLY A 1 115 ? 11.832 -6.954 7.055 1.00 89.50 115 GLY A N 1
ATOM 909 C CA . GLY A 1 115 ? 10.537 -7.479 6.635 1.00 89.50 115 GLY A CA 1
ATOM 910 C C . GLY A 1 115 ? 9.445 -6.418 6.606 1.00 89.50 115 GLY A C 1
ATOM 911 O O . GLY A 1 115 ? 9.723 -5.224 6.723 1.00 89.50 115 GLY A O 1
ATOM 912 N N . SER A 1 116 ? 8.206 -6.877 6.449 1.00 92.12 116 SER A N 1
ATOM 913 C CA . SER A 1 116 ? 6.993 -6.070 6.572 1.00 92.12 116 SER A CA 1
ATOM 914 C C . SER A 1 116 ? 5.898 -6.832 7.291 1.00 92.12 116 SER A C 1
ATOM 916 O O . SER A 1 116 ? 5.876 -8.060 7.257 1.00 92.12 116 SER A O 1
ATOM 918 N N . ILE A 1 117 ? 4.962 -6.106 7.890 1.00 94.31 117 ILE A N 1
ATOM 919 C CA . ILE A 1 117 ? 3.729 -6.673 8.434 1.00 94.31 117 ILE A CA 1
ATOM 920 C C . ILE A 1 117 ? 2.545 -6.034 7.721 1.00 94.31 117 ILE A C 1
ATOM 922 O O . ILE A 1 117 ? 2.490 -4.813 7.599 1.00 94.31 117 ILE A O 1
ATOM 926 N N . ILE A 1 118 ? 1.615 -6.851 7.236 1.00 95.38 118 ILE A N 1
ATOM 927 C CA . ILE A 1 118 ? 0.311 -6.392 6.759 1.00 95.38 118 ILE A CA 1
ATOM 928 C C . ILE A 1 118 ? -0.656 -6.468 7.932 1.00 95.38 118 ILE A C 1
ATOM 930 O O . ILE A 1 118 ? -0.759 -7.517 8.564 1.00 95.38 118 ILE A O 1
ATOM 934 N N . HIS A 1 119 ? -1.377 -5.385 8.176 1.00 95.69 119 HIS A N 1
ATOM 935 C CA . HIS A 1 119 ? -2.482 -5.299 9.113 1.00 95.69 119 HIS A CA 1
ATOM 936 C C . HIS A 1 119 ? -3.748 -4.914 8.346 1.00 95.69 119 HIS A C 1
ATOM 938 O O . HIS A 1 119 ? -3.724 -3.959 7.566 1.00 95.69 119 HIS A O 1
ATOM 944 N N . VAL A 1 120 ? -4.843 -5.636 8.577 1.00 94.81 120 VAL A N 1
ATOM 945 C CA . VAL A 1 120 ? -6.185 -5.214 8.152 1.00 94.81 120 VAL A CA 1
ATOM 946 C C . VAL A 1 120 ? -6.996 -4.934 9.399 1.00 94.81 120 VAL A C 1
ATOM 948 O O . VAL A 1 120 ? -7.059 -5.754 10.320 1.00 94.81 120 VAL A O 1
ATOM 951 N N . TYR A 1 121 ? -7.612 -3.766 9.407 1.00 95.12 121 TYR A N 1
ATOM 952 C CA . TYR A 1 121 ? -8.357 -3.232 10.521 1.00 95.12 121 TYR A CA 1
ATOM 953 C C . TYR A 1 121 ? -9.791 -2.973 10.095 1.00 95.12 121 TYR A C 1
ATOM 955 O O . TYR A 1 121 ? -10.005 -2.196 9.170 1.00 95.12 121 TYR A O 1
ATOM 963 N N . HIS A 1 122 ? -10.749 -3.567 10.798 1.00 94.12 122 HIS A N 1
ATOM 964 C CA . HIS A 1 122 ? -12.158 -3.224 10.655 1.00 94.12 122 HIS A CA 1
ATOM 965 C C . HIS A 1 122 ? -12.476 -1.977 11.483 1.00 94.12 122 HIS A C 1
ATOM 967 O O . HIS A 1 122 ? -12.044 -1.869 12.642 1.00 94.12 122 HIS A O 1
ATOM 973 N N . ARG A 1 123 ? -13.201 -1.014 10.913 1.00 94.75 123 ARG A N 1
ATOM 974 C CA . ARG A 1 123 ? -13.584 0.199 11.630 1.00 94.75 123 ARG A CA 1
ATOM 975 C C . ARG A 1 123 ? -14.800 -0.061 12.510 1.00 94.75 123 ARG A C 1
ATOM 977 O O . ARG A 1 123 ? -15.895 -0.331 12.052 1.00 94.75 123 ARG A O 1
ATOM 984 N N . LEU A 1 124 ? -14.633 0.166 13.808 1.00 94.31 124 LEU A N 1
ATOM 985 C CA . LEU A 1 124 ? -15.725 0.074 14.767 1.00 94.31 124 LEU A CA 1
ATOM 986 C C . LEU A 1 124 ? -16.537 1.379 14.820 1.00 94.31 124 LEU A C 1
ATOM 988 O O . LEU A 1 124 ? -15.993 2.472 14.603 1.00 94.31 124 LEU A O 1
ATOM 992 N N . PRO A 1 125 ? -17.821 1.311 15.227 1.00 91.50 125 PRO A N 1
ATOM 993 C CA . PRO A 1 125 ? -18.596 2.498 15.552 1.00 91.50 125 PRO A CA 1
ATOM 994 C C . PRO A 1 125 ? -17.883 3.380 16.584 1.00 91.50 125 PRO A C 1
ATOM 996 O O . PRO A 1 125 ? -17.239 2.887 17.519 1.00 91.50 125 PRO A O 1
ATOM 999 N N . ALA A 1 126 ? -18.042 4.697 16.429 1.00 85.44 126 ALA A N 1
ATOM 1000 C CA . ALA A 1 126 ? -17.462 5.677 17.340 1.00 85.44 126 ALA A CA 1
ATOM 1001 C C . ALA A 1 126 ? -17.867 5.397 18.798 1.00 85.44 126 ALA A C 1
ATOM 1003 O O . ALA A 1 126 ? -19.015 5.052 19.093 1.00 85.44 126 ALA A O 1
ATOM 1004 N N . SER A 1 127 ? -16.917 5.571 19.715 1.00 81.88 127 SER A N 1
ATOM 1005 C CA . SER A 1 127 ? -17.165 5.492 21.155 1.00 81.88 127 SER A CA 1
ATOM 1006 C C . SER A 1 127 ? -17.333 6.892 21.752 1.00 81.88 127 SER A C 1
ATOM 1008 O O . SER A 1 127 ? -17.209 7.901 21.061 1.00 81.88 127 SER A O 1
ATOM 1010 N N . LEU A 1 128 ? -17.590 6.968 23.063 1.00 74.25 128 LEU A N 1
ATOM 1011 C CA . LEU A 1 128 ? -17.608 8.244 23.791 1.00 74.25 128 LEU A CA 1
ATOM 1012 C C . LEU A 1 128 ? -16.280 9.010 23.687 1.00 74.25 128 LEU A C 1
ATOM 1014 O O . LEU A 1 128 ? -16.279 10.228 23.835 1.00 74.25 128 LEU A O 1
ATOM 1018 N N . ASN A 1 129 ? -15.173 8.296 23.468 1.00 76.94 129 ASN A N 1
ATOM 1019 C CA . ASN A 1 129 ? -13.830 8.859 23.543 1.00 76.94 129 ASN A CA 1
ATOM 1020 C C . ASN A 1 129 ? -13.145 8.976 22.178 1.00 76.94 129 ASN A C 1
ATOM 1022 O O . ASN A 1 129 ? -12.266 9.820 22.055 1.00 76.94 129 ASN A O 1
ATOM 1026 N N . HIS A 1 130 ? -13.528 8.153 21.190 1.00 81.56 130 HIS A N 1
ATOM 1027 C CA . HIS A 1 130 ? -12.781 8.009 19.936 1.00 81.56 130 HIS A CA 1
ATOM 1028 C C . HIS A 1 130 ? -13.700 7.888 18.716 1.00 81.56 130 HIS A C 1
ATOM 1030 O O . HIS A 1 130 ? -14.534 6.977 18.641 1.00 81.56 130 HIS A O 1
ATOM 1036 N N . LYS A 1 131 ? -13.512 8.773 17.726 1.00 80.62 131 LYS A N 1
ATOM 1037 C CA . LYS A 1 131 ? -14.252 8.746 16.442 1.00 80.62 131 LYS A CA 1
ATOM 1038 C C . LYS A 1 131 ? -13.694 7.7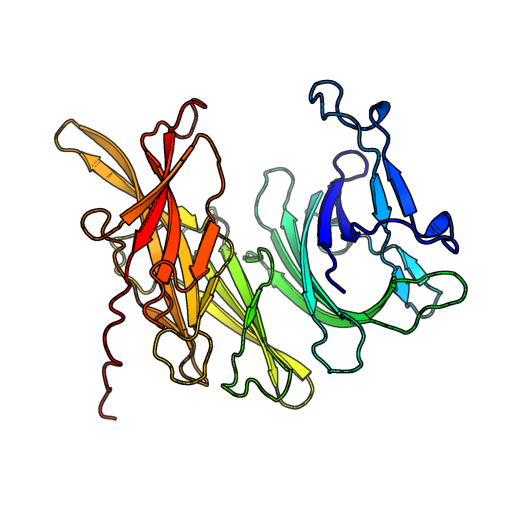36 15.423 1.00 80.62 131 LYS A C 1
ATOM 1040 O O . LYS A 1 131 ? -14.464 7.229 14.601 1.00 80.62 131 LYS A O 1
ATOM 1045 N N . TYR A 1 132 ? -12.391 7.440 15.467 1.00 87.12 132 TYR A N 1
ATOM 1046 C CA . TYR A 1 132 ? -11.756 6.405 14.636 1.00 87.12 132 TYR A CA 1
ATOM 1047 C C . TYR A 1 132 ? -11.105 5.353 15.516 1.00 87.12 132 TYR A C 1
ATOM 1049 O O . TYR A 1 132 ? -9.974 5.495 15.984 1.00 87.12 132 TYR A O 1
ATOM 1057 N N . ARG A 1 133 ? -11.879 4.302 15.747 1.00 92.25 133 ARG A N 1
ATOM 1058 C CA . ARG A 1 133 ? -11.500 3.144 16.533 1.00 92.25 133 ARG A CA 1
ATOM 1059 C C . ARG A 1 133 ? -11.623 1.920 15.643 1.00 92.25 133 ARG A C 1
ATOM 1061 O O . ARG A 1 133 ? -12.601 1.797 14.914 1.00 92.25 133 ARG A O 1
ATOM 1068 N N . PHE A 1 134 ? -10.647 1.038 15.726 1.00 95.31 134 PHE A N 1
ATOM 1069 C CA . PHE A 1 134 ? -10.506 -0.105 14.843 1.00 95.31 134 PHE A CA 1
ATOM 1070 C C . PHE A 1 134 ? -10.291 -1.388 15.637 1.00 95.31 134 PHE A C 1
ATOM 1072 O O . PHE A 1 134 ? -9.806 -1.341 16.766 1.00 95.31 134 PHE A O 1
ATOM 1079 N N . GLU A 1 135 ? -10.581 -2.533 15.038 1.00 96.00 135 GLU A N 1
ATOM 1080 C CA . GLU A 1 135 ? -10.107 -3.835 15.508 1.00 96.00 135 GLU A CA 1
ATOM 1081 C C . GLU A 1 135 ? -9.250 -4.511 14.438 1.00 96.00 135 GLU A C 1
ATOM 1083 O O . GLU A 1 135 ? -9.550 -4.428 13.251 1.00 96.00 135 GLU A O 1
ATOM 1088 N N . GLU A 1 136 ? -8.153 -5.153 14.842 1.00 95.44 136 GLU A N 1
ATOM 1089 C CA . GLU A 1 136 ? -7.316 -5.920 13.914 1.00 95.44 136 GLU A CA 1
ATOM 1090 C C . GLU A 1 136 ? -8.018 -7.236 13.568 1.00 95.44 136 GLU A C 1
ATOM 1092 O O . GLU A 1 136 ? -8.231 -8.078 14.443 1.00 95.44 136 GLU A O 1
ATOM 1097 N N . VAL A 1 137 ? -8.355 -7.419 12.293 1.00 94.69 137 VAL A N 1
ATOM 1098 C CA . VAL A 1 137 ? -9.026 -8.630 11.791 1.00 94.69 137 VAL A CA 1
ATOM 1099 C C . VAL A 1 137 ? -8.081 -9.550 11.023 1.00 94.69 137 VAL A C 1
ATOM 1101 O O . VAL A 1 137 ? -8.378 -10.729 10.830 1.00 94.69 137 VAL A O 1
ATOM 1104 N N . TYR A 1 138 ? -6.929 -9.034 10.589 1.00 94.94 138 TYR A N 1
ATOM 1105 C CA . TYR A 1 138 ? -5.896 -9.821 9.929 1.00 94.94 138 TYR A CA 1
ATOM 1106 C C . TYR A 1 138 ? -4.510 -9.240 10.167 1.00 94.94 138 TYR A C 1
ATOM 1108 O O . TYR A 1 138 ? -4.323 -8.022 10.186 1.00 94.94 138 TYR A O 1
ATOM 1116 N N . ARG A 1 139 ? -3.532 -10.142 10.283 1.00 94.88 139 ARG A N 1
ATOM 1117 C CA . ARG A 1 139 ? -2.120 -9.809 10.407 1.00 94.88 139 ARG A CA 1
ATOM 1118 C C . ARG A 1 139 ? -1.251 -10.867 9.738 1.00 94.88 139 ARG A C 1
ATOM 1120 O O . ARG A 1 139 ? -1.404 -12.046 10.041 1.00 94.88 139 ARG A O 1
ATOM 1127 N N . GLU A 1 140 ? -0.300 -10.440 8.911 1.00 94.00 140 GLU A N 1
ATOM 1128 C CA . GLU A 1 140 ? 0.667 -11.330 8.249 1.00 94.00 140 GLU A CA 1
ATOM 1129 C C . GLU A 1 140 ? 2.068 -10.706 8.218 1.00 94.00 140 GLU A C 1
ATOM 1131 O O . GLU A 1 140 ? 2.219 -9.546 7.841 1.00 94.00 140 GLU A O 1
ATOM 1136 N N . GLU A 1 141 ? 3.101 -11.467 8.596 1.00 92.25 141 GLU A N 1
ATOM 1137 C CA . GLU A 1 141 ? 4.506 -11.023 8.585 1.00 92.25 141 GLU A CA 1
ATOM 1138 C C . GLU A 1 141 ? 5.253 -11.612 7.379 1.00 92.25 141 GLU A C 1
ATOM 1140 O O . GLU A 1 141 ? 5.377 -12.827 7.234 1.00 92.25 141 GLU A O 1
ATOM 1145 N N . LEU A 1 142 ? 5.850 -10.748 6.554 1.00 87.69 142 LEU A N 1
ATOM 1146 C CA . LEU A 1 142 ? 6.699 -11.124 5.427 1.00 87.69 142 LEU A CA 1
ATOM 1147 C C . LEU A 1 142 ? 8.155 -10.747 5.707 1.00 87.69 142 LEU A C 1
ATOM 1149 O O . LEU A 1 142 ? 8.563 -9.592 5.579 1.00 87.69 142 LEU A O 1
ATOM 1153 N N . ARG A 1 143 ? 8.982 -11.736 6.047 1.00 87.06 143 ARG A N 1
ATOM 1154 C CA . ARG A 1 143 ? 10.410 -11.512 6.321 1.00 87.06 143 ARG A CA 1
ATOM 1155 C C . ARG A 1 143 ? 11.217 -11.271 5.052 1.00 87.06 143 ARG A C 1
ATOM 1157 O O . ARG A 1 143 ? 11.060 -11.979 4.061 1.00 87.06 143 ARG A O 1
ATOM 1164 N N . GLY A 1 144 ? 12.135 -10.309 5.114 1.00 83.81 144 GLY A N 1
ATOM 1165 C CA . GLY A 1 144 ? 13.019 -9.931 4.007 1.00 83.81 144 GLY A CA 1
ATOM 1166 C C . GLY A 1 144 ? 12.317 -9.236 2.836 1.00 83.81 144 GLY A C 1
ATOM 1167 O O . GLY A 1 144 ? 12.948 -9.010 1.804 1.00 83.81 144 GLY A O 1
ATOM 1168 N N . VAL A 1 145 ? 11.032 -8.905 2.987 1.00 85.00 145 VAL A N 1
ATOM 1169 C CA . VAL A 1 145 ? 10.223 -8.206 1.988 1.00 85.00 145 VAL A CA 1
ATOM 1170 C C . VAL A 1 145 ? 9.784 -6.871 2.568 1.00 85.00 145 VAL A C 1
ATOM 1172 O O . VAL A 1 145 ? 9.217 -6.816 3.654 1.00 85.00 145 VAL A O 1
ATOM 1175 N N . TYR A 1 146 ? 10.022 -5.796 1.833 1.00 86.62 146 TYR A N 1
ATOM 1176 C CA . TYR A 1 146 ? 9.458 -4.485 2.097 1.00 86.62 146 TYR A CA 1
ATOM 1177 C C . TYR A 1 146 ? 8.207 -4.298 1.237 1.00 86.62 146 TYR A C 1
ATOM 1179 O O . TYR A 1 146 ? 8.289 -4.431 0.015 1.00 86.62 146 TYR A O 1
ATOM 1187 N N . LEU A 1 147 ? 7.068 -4.009 1.859 1.00 88.31 147 LEU A N 1
ATOM 1188 C CA . LEU A 1 147 ? 5.811 -3.699 1.188 1.00 88.31 147 LEU A CA 1
ATOM 1189 C C . LEU A 1 147 ? 5.563 -2.193 1.225 1.00 88.31 147 LEU A C 1
ATOM 1191 O O . LEU A 1 147 ? 5.668 -1.560 2.275 1.00 88.31 147 LEU A O 1
ATOM 1195 N N . TYR A 1 148 ? 5.239 -1.639 0.065 1.00 86.19 148 TYR A N 1
ATOM 1196 C CA . TYR A 1 148 ? 4.821 -0.250 -0.094 1.00 86.19 148 TYR A CA 1
ATOM 1197 C C . TYR A 1 148 ? 3.298 -0.128 -0.028 1.00 86.19 148 TYR A C 1
ATOM 1199 O O . TYR A 1 148 ? 2.601 -1.133 0.107 1.00 86.19 148 TYR A O 1
ATOM 1207 N N . SER A 1 149 ? 2.797 1.109 -0.129 1.00 84.38 149 SER A N 1
ATOM 1208 C CA . SER A 1 149 ? 1.384 1.438 0.061 1.00 84.38 149 SER A CA 1
ATOM 1209 C C . SER A 1 149 ? 0.434 0.480 -0.662 1.00 84.38 149 SER A C 1
ATOM 1211 O O . SER A 1 149 ? 0.585 0.289 -1.875 1.00 84.38 149 SER A O 1
ATOM 1213 N N . PRO A 1 150 ? -0.559 -0.078 0.057 1.00 89.50 150 PRO A N 1
ATOM 1214 C CA . PRO A 1 150 ? -1.601 -0.878 -0.558 1.00 89.50 150 PRO A CA 1
ATOM 1215 C C . PRO A 1 150 ? -2.414 -0.047 -1.549 1.00 89.50 150 PRO A C 1
ATOM 1217 O O . PRO A 1 150 ? -2.700 1.136 -1.325 1.00 89.50 150 PRO A O 1
ATOM 1220 N N . ARG A 1 151 ? -2.833 -0.703 -2.625 1.00 88.38 151 ARG A N 1
ATOM 1221 C CA . ARG A 1 151 ? -3.849 -0.217 -3.555 1.00 88.38 151 ARG A CA 1
ATOM 1222 C C . ARG A 1 151 ? -4.949 -1.244 -3.657 1.00 88.38 151 ARG A C 1
ATOM 1224 O O . ARG A 1 151 ? -4.679 -2.438 -3.634 1.00 88.38 151 ARG A O 1
ATOM 1231 N N . LEU A 1 152 ? -6.167 -0.751 -3.717 1.00 87.88 152 LEU A N 1
ATOM 1232 C CA . LEU A 1 152 ? -7.343 -1.570 -3.899 1.00 87.88 152 LEU A CA 1
ATOM 1233 C C . LEU A 1 152 ? -7.378 -2.142 -5.322 1.00 87.88 152 LEU A C 1
ATOM 1235 O O . LEU A 1 152 ? -6.926 -1.459 -6.242 1.00 87.88 152 LEU A O 1
ATOM 1239 N N . ALA A 1 153 ? -7.853 -3.375 -5.475 1.00 87.94 153 ALA A N 1
ATOM 1240 C CA . ALA A 1 153 ? -7.998 -4.036 -6.765 1.00 87.94 153 ALA A CA 1
ATOM 1241 C C . ALA A 1 153 ? -9.125 -5.080 -6.766 1.00 87.94 153 ALA A C 1
ATOM 1243 O O . ALA A 1 153 ? -9.204 -5.935 -5.878 1.00 87.94 153 ALA A O 1
ATOM 1244 N N . ASN A 1 154 ? -9.919 -5.105 -7.829 1.00 87.75 154 ASN A N 1
ATOM 1245 C CA . ASN A 1 154 ? -10.878 -6.151 -8.159 1.00 87.75 154 ASN A CA 1
ATOM 1246 C C . ASN A 1 154 ? -10.158 -7.438 -8.615 1.00 87.75 154 ASN A C 1
ATOM 1248 O O . ASN A 1 154 ? -10.046 -7.766 -9.797 1.00 87.75 154 ASN A O 1
ATOM 1252 N N . LEU A 1 155 ? -9.630 -8.194 -7.648 1.00 87.44 155 LEU A N 1
ATOM 1253 C CA . LEU A 1 155 ? -8.848 -9.398 -7.936 1.00 87.44 155 LEU A CA 1
ATOM 1254 C C . LEU A 1 155 ? -9.694 -10.642 -8.273 1.00 87.44 155 LEU A C 1
ATOM 1256 O O . LEU A 1 155 ? -9.136 -11.647 -8.720 1.00 87.44 155 LEU A O 1
ATOM 1260 N N . ASN A 1 156 ? -11.004 -10.628 -8.018 1.00 85.75 156 ASN A N 1
ATOM 1261 C CA . ASN A 1 156 ? -11.917 -11.764 -8.236 1.00 85.75 156 ASN A CA 1
ATOM 1262 C C . ASN A 1 156 ? -12.823 -11.611 -9.467 1.00 85.75 156 ASN A C 1
ATOM 1264 O O . ASN A 1 156 ? -13.500 -12.583 -9.813 1.00 85.75 156 ASN A O 1
ATOM 1268 N N . GLY A 1 157 ? -12.807 -10.458 -10.132 1.00 84.06 157 GLY A N 1
ATOM 1269 C CA . GLY A 1 157 ? -13.611 -10.217 -11.322 1.00 84.06 157 GLY A CA 1
ATOM 1270 C C . GLY A 1 157 ? -15.053 -9.801 -11.029 1.00 84.06 157 GLY A C 1
ATOM 1271 O O . GLY A 1 157 ? -15.864 -9.740 -11.952 1.00 84.06 157 GLY A O 1
ATOM 1272 N N . ASP A 1 158 ? -15.400 -9.556 -9.762 1.00 81.75 158 ASP A N 1
ATOM 1273 C CA . ASP A 1 158 ? -16.745 -9.166 -9.344 1.00 81.75 158 ASP A CA 1
ATOM 1274 C C . ASP A 1 158 ? -16.722 -7.767 -8.710 1.00 81.75 158 ASP A C 1
ATOM 1276 O O . ASP A 1 158 ? -16.588 -7.635 -7.495 1.00 81.75 158 ASP A O 1
ATOM 1280 N N . PRO A 1 159 ? -16.925 -6.699 -9.502 1.00 68.94 159 PRO A N 1
ATOM 1281 C CA . PRO A 1 159 ? -16.910 -5.332 -8.982 1.00 68.94 159 PRO A CA 1
ATOM 1282 C C . PRO A 1 159 ? -18.097 -5.029 -8.051 1.00 68.94 159 PRO A C 1
ATOM 1284 O O . PRO A 1 159 ? -18.192 -3.931 -7.508 1.00 68.94 159 PRO A O 1
ATOM 1287 N N . SER A 1 160 ? -19.055 -5.953 -7.905 1.00 68.69 160 SER A N 1
ATOM 1288 C CA . SER A 1 160 ? -20.277 -5.739 -7.127 1.00 68.69 160 SER A CA 1
ATOM 1289 C C . SER A 1 160 ? -20.213 -6.271 -5.699 1.00 68.69 160 SER A C 1
ATOM 1291 O O . SER A 1 160 ? -21.084 -5.933 -4.894 1.00 68.69 160 SER A O 1
ATOM 1293 N N . ASP A 1 161 ? -19.214 -7.090 -5.367 1.00 67.00 161 ASP A N 1
ATOM 1294 C CA . ASP A 1 161 ? -19.143 -7.730 -4.054 1.00 67.00 161 ASP A CA 1
ATOM 1295 C C . ASP A 1 161 ? -18.453 -6.869 -2.980 1.00 67.00 161 ASP A C 1
ATOM 1297 O O . ASP A 1 161 ? -18.522 -7.206 -1.794 1.00 67.00 161 ASP A O 1
ATOM 1301 N N . GLY A 1 162 ? -17.838 -5.748 -3.384 1.00 59.19 162 GLY A N 1
ATOM 1302 C CA . GLY A 1 162 ? -17.105 -4.800 -2.532 1.00 59.19 162 GLY A CA 1
ATOM 1303 C C . GLY A 1 162 ? -15.898 -5.406 -1.807 1.00 59.19 162 GLY A C 1
ATOM 1304 O O . GLY A 1 162 ? -15.226 -4.714 -1.044 1.00 59.19 162 GLY A O 1
ATOM 1305 N N . LYS A 1 163 ? -15.592 -6.685 -2.059 1.00 60.84 163 LYS A N 1
ATOM 1306 C CA . LYS A 1 163 ? -14.515 -7.460 -1.435 1.00 60.84 163 LYS A CA 1
ATOM 1307 C C . LYS A 1 163 ? -13.305 -7.461 -2.348 1.00 60.84 163 LYS A C 1
ATOM 1309 O O . LYS A 1 163 ? -12.771 -8.493 -2.761 1.00 60.84 163 LYS A O 1
ATOM 1314 N N . GLU A 1 164 ? -12.874 -6.248 -2.631 1.00 74.06 164 GLU A N 1
ATOM 1315 C CA . GLU A 1 164 ? -11.689 -5.978 -3.410 1.00 74.06 164 GLU A CA 1
ATOM 1316 C C . GLU A 1 164 ? -10.449 -6.435 -2.624 1.00 74.06 164 GLU A C 1
ATOM 1318 O O . GLU A 1 164 ? -10.376 -6.381 -1.393 1.00 74.06 164 GLU A O 1
ATOM 1323 N N . GLY A 1 165 ? -9.475 -6.982 -3.341 1.00 87.19 165 GLY A N 1
ATOM 1324 C CA . GLY A 1 165 ? -8.179 -7.300 -2.772 1.00 87.19 165 GLY A CA 1
ATOM 1325 C C . GLY A 1 165 ? -7.311 -6.054 -2.647 1.00 87.19 165 GLY A C 1
ATOM 1326 O O . GLY A 1 165 ? -7.632 -4.979 -3.149 1.00 87.19 165 GLY A O 1
ATOM 1327 N N . TRP A 1 166 ? -6.153 -6.221 -2.020 1.00 90.88 166 TRP A N 1
ATOM 1328 C CA . TRP A 1 166 ? -5.099 -5.221 -2.040 1.00 90.88 166 TRP A CA 1
ATOM 1329 C C . TRP A 1 166 ? -3.869 -5.741 -2.745 1.00 90.88 166 TRP A C 1
ATOM 1331 O O . TRP A 1 166 ? -3.407 -6.861 -2.510 1.00 90.88 166 TRP A O 1
ATOM 1341 N N . VAL A 1 167 ? -3.307 -4.878 -3.574 1.00 90.50 167 VAL A N 1
ATOM 1342 C CA . VAL A 1 167 ? -2.036 -5.078 -4.244 1.00 90.50 167 VAL A CA 1
ATOM 1343 C C . VAL A 1 167 ? -1.005 -4.174 -3.583 1.00 90.50 167 VAL A C 1
ATOM 1345 O O . VAL A 1 167 ? -1.234 -2.992 -3.324 1.00 90.50 167 VAL A O 1
ATOM 1348 N N . PHE A 1 168 ? 0.149 -4.746 -3.286 1.00 89.69 168 PHE A N 1
ATOM 1349 C CA . PHE A 1 168 ? 1.282 -4.050 -2.698 1.00 89.69 168 PHE A CA 1
ATOM 1350 C C . PHE A 1 168 ? 2.428 -4.148 -3.684 1.00 89.69 168 PHE A C 1
ATOM 1352 O O . PHE A 1 168 ? 2.721 -5.237 -4.178 1.00 89.69 168 PHE A O 1
ATOM 1359 N N . TRP A 1 169 ? 3.144 -3.056 -3.923 1.00 86.44 169 TRP A N 1
ATOM 1360 C CA . TRP A 1 169 ? 4.477 -3.199 -4.494 1.00 86.44 169 TRP A CA 1
ATOM 1361 C C . TRP A 1 169 ? 5.403 -3.797 -3.424 1.00 86.44 169 TRP A C 1
ATOM 1363 O O . TRP A 1 169 ? 5.410 -3.354 -2.273 1.00 86.44 169 TRP A O 1
ATOM 1373 N N . CYS A 1 170 ? 6.179 -4.816 -3.798 1.00 83.12 170 CYS A N 1
ATOM 1374 C CA . CYS A 1 170 ? 7.152 -5.453 -2.925 1.00 83.12 170 CYS A CA 1
ATOM 1375 C C . CYS A 1 170 ? 8.596 -5.276 -3.424 1.00 83.12 170 CYS A C 1
ATOM 1377 O O . CYS A 1 170 ? 8.895 -5.368 -4.621 1.00 83.12 170 CYS A O 1
ATOM 1379 N N . ARG A 1 171 ? 9.510 -5.041 -2.479 1.00 80.00 171 ARG A N 1
ATOM 1380 C CA . ARG A 1 171 ? 10.960 -4.949 -2.688 1.00 80.00 171 ARG A CA 1
ATOM 1381 C C . ARG A 1 171 ? 11.679 -5.900 -1.741 1.00 80.00 171 ARG A C 1
ATOM 1383 O O . ARG A 1 171 ? 11.414 -5.903 -0.545 1.00 80.00 171 ARG A O 1
ATOM 1390 N N . VAL A 1 172 ? 12.639 -6.660 -2.253 1.00 73.25 172 VAL A N 1
ATOM 1391 C CA . VAL A 1 172 ? 13.506 -7.531 -1.442 1.00 73.25 172 VAL A CA 1
ATOM 1392 C C . VAL A 1 172 ? 14.886 -6.894 -1.256 1.00 73.25 172 VAL A C 1
ATOM 1394 O O . VAL A 1 172 ? 15.372 -6.172 -2.131 1.00 73.25 172 VAL A O 1
ATOM 1397 N N . ASP A 1 173 ? 15.531 -7.151 -0.115 1.00 63.72 173 ASP A N 1
ATOM 1398 C CA . ASP A 1 173 ? 16.851 -6.594 0.194 1.00 63.72 173 ASP A CA 1
ATOM 1399 C C . ASP A 1 173 ? 17.926 -6.971 -0.845 1.00 63.72 173 ASP A C 1
ATOM 1401 O O . ASP A 1 173 ? 18.132 -8.135 -1.204 1.00 63.72 173 ASP A O 1
ATOM 1405 N N . SER A 1 174 ? 18.688 -5.963 -1.271 1.00 52.25 174 SER A N 1
ATOM 1406 C CA . SER A 1 174 ? 19.818 -6.084 -2.192 1.00 52.25 174 SER A CA 1
ATOM 1407 C C . SER A 1 174 ? 21.031 -6.849 -1.647 1.00 52.25 174 SER A C 1
ATOM 1409 O O . SER A 1 174 ? 21.942 -7.115 -2.420 1.00 52.25 174 SER A O 1
ATOM 1411 N N . GLN A 1 175 ? 21.116 -7.190 -0.362 1.00 50.09 175 GLN A N 1
ATOM 1412 C CA . GLN A 1 175 ? 22.132 -8.085 0.203 1.00 50.09 175 GLN A CA 1
ATOM 1413 C C . GLN A 1 175 ? 21.753 -9.561 0.005 1.00 50.09 175 GLN A C 1
ATOM 1415 O O . GLN A 1 175 ? 22.631 -10.422 -0.077 1.00 50.09 175 GLN A O 1
ATOM 1420 N N . MET A 1 176 ? 20.475 -9.852 -0.255 1.00 46.06 176 MET A N 1
ATOM 1421 C CA . MET A 1 176 ? 19.977 -11.154 -0.716 1.00 46.06 176 MET A CA 1
ATOM 1422 C C . MET A 1 176 ? 20.121 -11.291 -2.250 1.00 46.06 176 MET A C 1
ATOM 1424 O O . MET A 1 176 ? 19.251 -11.842 -2.923 1.00 46.06 176 MET A O 1
ATOM 1428 N N . ARG A 1 177 ? 21.254 -10.821 -2.820 1.00 41.38 177 ARG A N 1
ATOM 1429 C CA . ARG A 1 177 ? 21.594 -10.671 -4.270 1.00 41.38 177 ARG A CA 1
ATOM 1430 C C . ARG A 1 177 ? 21.339 -11.874 -5.181 1.00 41.38 177 ARG A C 1
ATOM 1432 O O . ARG A 1 177 ? 21.512 -11.765 -6.394 1.00 41.38 177 ARG A O 1
ATOM 1439 N N . ARG A 1 178 ? 21.009 -13.034 -4.619 1.00 38.16 178 ARG A N 1
ATOM 1440 C CA . ARG A 1 178 ? 20.698 -14.250 -5.374 1.00 38.16 178 ARG A CA 1
ATOM 1441 C C . ARG A 1 178 ? 19.239 -14.335 -5.812 1.00 38.16 178 ARG A C 1
ATOM 1443 O O . ARG A 1 178 ? 18.978 -15.132 -6.702 1.00 38.16 178 ARG A O 1
ATOM 1450 N N . PHE A 1 179 ? 18.344 -13.535 -5.232 1.00 35.91 179 PHE A N 1
ATOM 1451 C CA . PHE A 1 179 ? 16.908 -13.691 -5.465 1.00 35.91 179 PHE A CA 1
ATOM 1452 C C . PHE A 1 179 ? 16.241 -12.572 -6.241 1.00 35.91 179 PHE A C 1
ATOM 1454 O O . PHE A 1 179 ? 15.143 -12.825 -6.677 1.00 35.91 179 PHE A O 1
ATOM 1461 N N . GLY A 1 180 ? 16.879 -11.409 -6.424 1.00 49.59 180 GLY A N 1
ATOM 1462 C CA . GLY A 1 180 ? 16.365 -10.263 -7.185 1.00 49.59 180 GLY A CA 1
ATOM 1463 C C . GLY A 1 180 ? 14.846 -10.184 -7.299 1.00 49.59 180 GLY A C 1
ATOM 1464 O O . GLY A 1 180 ? 14.316 -10.690 -8.268 1.00 49.59 180 GLY A O 1
ATOM 1465 N N . VAL A 1 181 ? 14.137 -9.524 -6.381 1.00 57.81 181 VAL A N 1
ATOM 1466 C CA . VAL A 1 181 ? 12.688 -9.377 -6.569 1.00 57.81 181 VAL A CA 1
ATOM 1467 C C . VAL A 1 181 ? 12.207 -7.979 -6.214 1.00 57.81 181 VAL A C 1
ATOM 1469 O O . VAL A 1 181 ? 12.089 -7.620 -5.044 1.00 57.81 181 VAL A O 1
ATOM 1472 N N . ASN A 1 182 ? 11.911 -7.209 -7.259 1.00 70.56 182 ASN A N 1
ATOM 1473 C CA . ASN A 1 182 ? 10.864 -6.193 -7.242 1.00 70.56 182 ASN A CA 1
ATOM 1474 C C . ASN A 1 182 ? 9.617 -6.836 -7.861 1.00 70.56 182 ASN A C 1
ATOM 1476 O O . ASN A 1 182 ? 9.749 -7.581 -8.840 1.00 70.56 182 ASN A O 1
ATOM 1480 N N . GLY A 1 183 ? 8.434 -6.590 -7.314 1.00 77.94 183 GLY A N 1
ATOM 1481 C CA . GLY A 1 183 ? 7.233 -7.284 -7.766 1.00 77.94 183 GLY A CA 1
ATOM 1482 C C . GLY A 1 183 ? 5.960 -6.793 -7.100 1.00 77.94 183 GLY A C 1
ATOM 1483 O O . GLY A 1 183 ? 5.939 -5.705 -6.536 1.00 77.94 183 GLY A O 1
ATOM 1484 N N . VAL A 1 184 ? 4.914 -7.609 -7.126 1.00 83.69 184 VAL A N 1
ATOM 1485 C CA . VAL A 1 184 ? 3.658 -7.313 -6.427 1.00 83.69 184 VAL A CA 1
ATOM 1486 C C . VAL A 1 184 ? 3.342 -8.395 -5.404 1.00 83.69 184 VAL A C 1
ATOM 1488 O O . VAL A 1 184 ? 3.670 -9.561 -5.609 1.00 83.69 184 VAL A O 1
ATOM 1491 N N . ALA A 1 185 ? 2.738 -8.027 -4.284 1.00 88.06 185 ALA A N 1
ATOM 1492 C CA . ALA A 1 185 ? 2.103 -8.953 -3.356 1.00 88.06 185 ALA A CA 1
ATOM 1493 C C . ALA A 1 185 ? 0.598 -8.709 -3.388 1.00 88.06 185 ALA A C 1
ATOM 1495 O O . ALA A 1 185 ? 0.186 -7.557 -3.513 1.00 88.06 185 ALA A O 1
ATOM 1496 N N . THR A 1 186 ? -0.209 -9.759 -3.270 1.00 89.00 186 THR A N 1
ATOM 1497 C CA . THR A 1 186 ? -1.670 -9.626 -3.315 1.00 89.00 186 THR A CA 1
ATOM 1498 C C . THR A 1 186 ? -2.343 -10.275 -2.119 1.00 89.00 186 THR A C 1
ATOM 1500 O O . THR A 1 186 ? -2.053 -11.416 -1.753 1.00 89.00 186 THR A O 1
ATOM 1503 N N . LEU A 1 187 ? -3.241 -9.520 -1.496 1.00 91.06 187 LEU A N 1
ATOM 1504 C CA . LEU A 1 187 ? -4.066 -9.923 -0.367 1.00 91.06 187 LEU A CA 1
ATOM 1505 C C . LEU A 1 187 ? -5.526 -9.913 -0.821 1.00 91.06 187 LEU A C 1
ATOM 1507 O O . LEU A 1 187 ? -5.983 -8.906 -1.343 1.00 91.06 187 LEU A O 1
ATOM 1511 N N . GLN A 1 188 ? -6.260 -11.005 -0.627 1.00 87.88 188 GLN A N 1
ATOM 1512 C CA . GLN A 1 188 ? -7.646 -11.115 -1.090 1.00 87.88 188 GLN A CA 1
ATOM 1513 C C . GLN A 1 188 ? -8.547 -11.734 -0.023 1.00 87.88 188 GLN A C 1
ATOM 1515 O O . GLN A 1 188 ? -8.108 -12.594 0.745 1.00 87.88 188 GLN A O 1
ATOM 1520 N N . TRP A 1 189 ? -9.817 -11.330 0.004 1.00 85.19 189 TRP A N 1
ATOM 1521 C CA . TRP A 1 189 ? -10.842 -11.979 0.811 1.00 85.19 189 TRP A CA 1
ATOM 1522 C C . TRP A 1 189 ? -11.364 -13.232 0.098 1.00 85.19 189 TRP A C 1
ATOM 1524 O O . TRP A 1 189 ? -12.068 -13.154 -0.905 1.00 85.19 189 TRP A O 1
ATOM 1534 N N . VAL A 1 190 ? -11.018 -14.413 0.607 1.00 82.56 190 VAL A N 1
ATOM 1535 C CA . VAL A 1 190 ? -11.355 -15.706 -0.004 1.00 82.56 190 VAL A CA 1
ATOM 1536 C C . VAL A 1 190 ? -11.984 -16.622 1.038 1.00 82.56 190 VAL A C 1
ATOM 1538 O O . VAL A 1 190 ? -11.323 -17.024 1.995 1.00 82.56 190 VAL A O 1
ATOM 1541 N N . ASN A 1 191 ? -13.236 -17.035 0.815 1.00 84.25 191 ASN A N 1
ATOM 1542 C CA . ASN A 1 191 ? -13.997 -17.899 1.731 1.00 84.25 191 ASN A CA 1
ATOM 1543 C C . ASN A 1 191 ? -14.056 -17.342 3.169 1.00 84.25 191 ASN A C 1
ATOM 1545 O O . ASN A 1 191 ? -13.694 -18.037 4.119 1.00 84.25 191 ASN A O 1
ATOM 1549 N N . ASP A 1 192 ? -14.485 -16.085 3.307 1.00 83.12 192 ASP A N 1
ATOM 1550 C CA . ASP A 1 192 ? -14.674 -15.395 4.594 1.00 83.12 192 ASP A CA 1
ATOM 1551 C C . ASP A 1 192 ? -13.404 -15.214 5.436 1.00 83.12 192 ASP A C 1
ATOM 1553 O O . ASP A 1 192 ? -13.437 -15.217 6.667 1.00 83.12 192 ASP A O 1
ATOM 1557 N N . LYS A 1 193 ? -12.262 -15.060 4.761 1.00 87.38 193 LYS A N 1
ATOM 1558 C CA . LYS A 1 193 ? -10.981 -14.729 5.388 1.00 87.38 193 LYS A CA 1
ATOM 1559 C C . LYS A 1 193 ? -10.043 -14.021 4.419 1.00 87.38 193 LYS A C 1
ATOM 1561 O O . LYS A 1 193 ? -10.056 -14.290 3.221 1.00 87.38 193 LYS A O 1
ATOM 1566 N N . TRP A 1 194 ? -9.154 -13.201 4.962 1.00 89.38 194 TRP A N 1
ATOM 1567 C CA . TRP A 1 194 ? -8.022 -12.640 4.232 1.00 89.38 194 TRP A CA 1
ATOM 1568 C C . TRP A 1 194 ? -6.964 -13.713 3.943 1.00 89.38 194 TRP A C 1
ATOM 1570 O O . TRP A 1 194 ? -6.615 -14.517 4.812 1.00 89.38 194 TRP A O 1
ATOM 1580 N N . VAL A 1 195 ? -6.465 -13.740 2.707 1.00 87.00 195 VAL A N 1
ATOM 1581 C CA . VAL A 1 195 ? -5.434 -14.670 2.237 1.00 87.00 195 VAL A CA 1
ATOM 1582 C C . VAL A 1 195 ? -4.407 -13.909 1.407 1.00 87.00 195 VAL A C 1
ATOM 1584 O O . VAL A 1 195 ? -4.745 -13.307 0.388 1.00 87.00 195 VAL A O 1
ATOM 1587 N N . LEU A 1 196 ? -3.140 -13.964 1.820 1.00 87.00 196 LEU A N 1
ATOM 1588 C CA . LEU A 1 196 ? -2.020 -13.554 0.976 1.00 87.00 196 LEU A CA 1
ATOM 1589 C C . LEU A 1 196 ? -1.839 -14.603 -0.134 1.00 87.00 196 LEU A C 1
ATOM 1591 O O . LEU A 1 196 ? -1.392 -15.719 0.137 1.00 87.00 196 LEU A O 1
ATOM 1595 N N . LEU A 1 197 ? -2.204 -14.265 -1.371 1.00 77.44 197 LEU A N 1
ATOM 1596 C CA . LEU A 1 197 ? -2.168 -15.203 -2.500 1.00 77.44 197 LEU A CA 1
ATOM 1597 C C . LEU A 1 197 ? -0.736 -15.486 -2.967 1.00 77.44 197 LEU A C 1
ATOM 1599 O O . LEU A 1 197 ? -0.438 -16.587 -3.431 1.00 77.44 197 LEU A O 1
ATOM 1603 N N . GLY A 1 198 ? 0.164 -14.515 -2.809 1.00 74.31 198 GLY A N 1
ATOM 1604 C CA . GLY A 1 198 ? 1.582 -14.693 -3.086 1.00 74.31 198 GLY A CA 1
ATOM 1605 C C . GLY A 1 198 ? 2.323 -13.391 -3.355 1.00 74.31 198 GLY A C 1
ATOM 1606 O O . GLY A 1 198 ? 1.757 -12.298 -3.324 1.00 74.31 198 GLY A O 1
ATOM 1607 N N . THR A 1 199 ? 3.620 -13.532 -3.627 1.00 71.75 199 THR A N 1
ATOM 1608 C CA . THR A 1 199 ? 4.469 -12.478 -4.182 1.00 71.75 199 THR A CA 1
ATOM 1609 C C . THR A 1 199 ? 4.869 -12.860 -5.607 1.00 71.75 199 THR A C 1
ATOM 1611 O O . THR A 1 199 ? 5.374 -13.954 -5.865 1.00 71.75 199 THR A O 1
ATOM 1614 N N . HIS A 1 200 ? 4.625 -11.961 -6.555 1.00 70.50 200 HIS A N 1
ATOM 1615 C CA . HIS A 1 200 ? 4.897 -12.146 -7.974 1.00 70.50 200 HIS A CA 1
ATOM 1616 C C . HIS A 1 200 ? 6.095 -11.297 -8.365 1.00 70.50 200 HIS A C 1
ATOM 1618 O O . HIS A 1 200 ? 6.058 -10.072 -8.299 1.00 70.50 200 HIS A O 1
ATOM 1624 N N . ALA A 1 201 ? 7.169 -11.964 -8.767 1.00 67.62 201 ALA A N 1
ATOM 1625 C CA . ALA A 1 201 ? 8.431 -11.334 -9.096 1.00 67.62 201 ALA A CA 1
ATOM 1626 C C . ALA A 1 201 ? 8.489 -10.859 -10.559 1.00 67.62 201 ALA A C 1
ATOM 1628 O O . ALA A 1 201 ? 8.013 -11.543 -11.468 1.00 67.62 201 ALA A O 1
ATOM 1629 N N . SER A 1 202 ? 9.130 -9.711 -10.800 1.00 62.00 202 SER A N 1
ATOM 1630 C CA . SER A 1 202 ? 9.452 -9.227 -12.156 1.00 62.00 202 SER A CA 1
ATOM 1631 C C . SER A 1 202 ? 10.616 -9.987 -12.818 1.00 62.00 202 SER A C 1
ATOM 1633 O O . SER A 1 202 ? 10.856 -9.847 -14.008 1.00 62.00 202 SER A O 1
ATOM 1635 N N . ASP A 1 203 ? 11.356 -10.828 -12.100 1.00 51.81 203 ASP A N 1
ATOM 1636 C CA . ASP A 1 203 ? 12.603 -11.457 -12.567 1.00 51.81 203 ASP A CA 1
ATOM 1637 C C . ASP A 1 203 ? 12.421 -12.692 -13.472 1.00 51.81 203 ASP A C 1
ATOM 1639 O O . ASP A 1 203 ? 13.403 -13.233 -13.988 1.00 51.81 203 ASP A O 1
ATOM 1643 N N . ARG A 1 204 ? 11.180 -13.117 -13.751 1.00 47.06 204 ARG A N 1
ATOM 1644 C CA . ARG A 1 204 ? 10.920 -14.073 -14.845 1.00 47.06 204 ARG A CA 1
ATOM 1645 C C . ARG A 1 204 ? 11.231 -13.485 -16.228 1.00 47.06 204 ARG A C 1
ATOM 1647 O O . ARG A 1 204 ? 11.284 -14.236 -17.204 1.00 47.06 204 ARG A O 1
ATOM 1654 N N . PHE A 1 205 ? 11.485 -12.180 -16.326 1.00 50.16 205 PHE A N 1
ATOM 1655 C CA . PHE A 1 205 ? 12.035 -11.560 -17.525 1.00 50.16 205 PHE A CA 1
ATOM 1656 C C . PHE A 1 205 ? 13.545 -11.804 -17.599 1.00 50.16 205 PHE A C 1
ATOM 1658 O O . PHE A 1 205 ? 14.265 -11.470 -16.671 1.00 50.16 205 PHE A O 1
ATOM 1665 N N . ASP A 1 206 ? 13.989 -12.422 -18.701 1.00 47.38 206 ASP A N 1
ATOM 1666 C CA . ASP A 1 206 ? 15.379 -12.634 -19.146 1.00 47.38 206 ASP A CA 1
ATOM 1667 C C . ASP A 1 206 ? 16.471 -12.239 -18.128 1.00 47.38 206 ASP A C 1
ATOM 1669 O O . ASP A 1 206 ? 16.710 -11.057 -17.894 1.00 47.38 206 ASP A O 1
ATOM 1673 N N . ALA A 1 207 ? 17.232 -13.217 -17.616 1.00 45.44 207 ALA A N 1
ATOM 1674 C CA . ALA A 1 207 ? 18.334 -13.030 -16.658 1.00 45.44 207 ALA A CA 1
ATOM 1675 C C . ALA A 1 207 ? 19.400 -11.974 -17.057 1.00 45.44 207 ALA A C 1
ATOM 1677 O O . ALA A 1 207 ? 20.279 -11.639 -16.252 1.00 45.44 207 ALA A O 1
ATOM 1678 N N . LYS A 1 208 ? 19.351 -11.468 -18.296 1.00 48.12 208 LYS A N 1
ATOM 1679 C CA . LYS A 1 208 ? 20.141 -10.347 -18.822 1.00 48.12 208 LYS A CA 1
ATOM 1680 C C 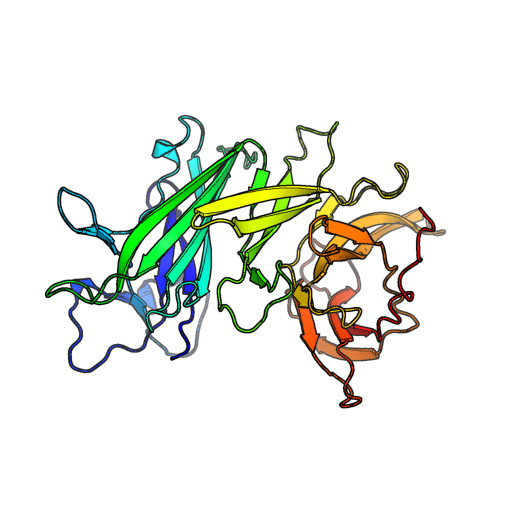. LYS A 1 208 ? 19.639 -8.955 -18.413 1.00 48.12 208 LYS A C 1
ATOM 1682 O O . LYS A 1 208 ? 20.392 -7.998 -18.591 1.00 48.12 208 LYS A O 1
ATOM 1687 N N . ILE A 1 209 ? 18.416 -8.812 -17.903 1.00 51.72 209 ILE A N 1
ATOM 1688 C CA . ILE A 1 209 ? 17.809 -7.525 -17.539 1.00 51.72 209 ILE A CA 1
ATOM 1689 C C . ILE A 1 209 ? 17.455 -7.571 -16.056 1.00 51.72 209 ILE A C 1
ATOM 1691 O O . ILE A 1 209 ? 16.513 -8.233 -15.645 1.00 51.72 209 ILE A O 1
ATOM 1695 N N . ARG A 1 210 ? 18.254 -6.884 -15.236 1.00 56.84 210 ARG A N 1
ATOM 1696 C CA . ARG A 1 210 ? 18.011 -6.754 -13.797 1.00 56.84 210 ARG A CA 1
ATOM 1697 C C . ARG A 1 210 ? 17.586 -5.325 -13.519 1.00 56.84 210 ARG A C 1
ATOM 1699 O O . ARG 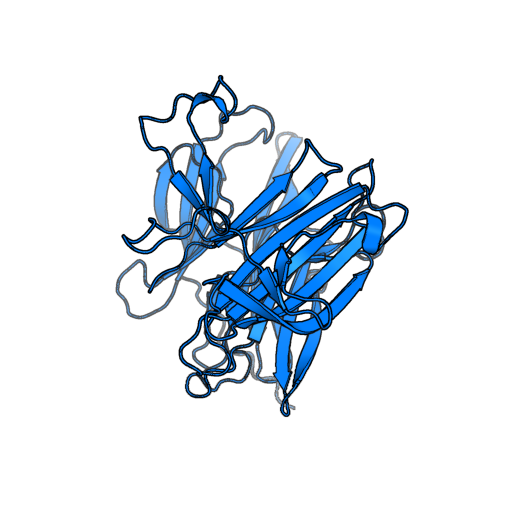A 1 210 ? 18.359 -4.419 -13.812 1.00 56.84 210 ARG A O 1
ATOM 1706 N N . TYR A 1 211 ? 16.390 -5.144 -12.972 1.00 59.81 211 TYR A N 1
ATOM 1707 C CA . TYR A 1 211 ? 15.979 -3.862 -12.409 1.00 59.81 211 TYR A CA 1
ATOM 1708 C C . TYR A 1 211 ? 16.653 -3.665 -11.052 1.00 59.81 211 TYR A C 1
ATOM 1710 O O . TYR A 1 211 ? 16.746 -4.603 -10.256 1.00 59.81 211 TYR A O 1
ATOM 1718 N N . ASN A 1 212 ? 17.102 -2.441 -10.783 1.00 57.19 212 ASN A N 1
ATOM 1719 C CA . ASN A 1 212 ? 17.692 -2.080 -9.496 1.00 57.19 212 ASN A CA 1
ATOM 1720 C C . ASN A 1 212 ? 16.608 -1.821 -8.432 1.00 57.19 212 ASN A C 1
ATOM 1722 O O . ASN A 1 212 ? 16.873 -1.993 -7.243 1.00 57.19 212 ASN A O 1
ATOM 1726 N N . GLY A 1 213 ? 15.386 -1.469 -8.850 1.00 61.88 213 GLY A N 1
ATOM 1727 C CA . GLY A 1 213 ? 14.235 -1.217 -7.980 1.00 61.88 213 GLY A CA 1
ATOM 1728 C C . GLY A 1 213 ? 12.935 -1.082 -8.779 1.00 61.88 213 GLY A C 1
ATOM 1729 O O . GLY A 1 213 ? 12.978 -0.824 -9.978 1.00 61.88 213 GLY A O 1
ATOM 1730 N N . ALA A 1 214 ? 11.779 -1.215 -8.135 1.00 64.56 214 ALA A N 1
ATOM 1731 C CA . ALA A 1 214 ? 10.630 -0.402 -8.536 1.00 64.56 214 ALA A CA 1
ATOM 1732 C C . ALA A 1 214 ? 10.613 0.860 -7.677 1.00 64.56 214 ALA A C 1
ATOM 1734 O O . ALA A 1 214 ? 11.293 0.899 -6.654 1.00 64.56 214 ALA A O 1
ATOM 1735 N N . TYR A 1 215 ? 9.967 1.918 -8.148 1.00 66.06 215 TYR A N 1
ATOM 1736 C CA . TYR A 1 215 ? 9.936 3.196 -7.426 1.00 66.06 215 TYR A CA 1
ATOM 1737 C C . TYR A 1 215 ? 8.545 3.830 -7.409 1.00 66.06 215 TYR A C 1
ATOM 1739 O O . TYR A 1 215 ? 8.403 4.914 -6.852 1.00 66.06 215 TYR A O 1
ATOM 1747 N N . SER A 1 216 ? 7.537 3.152 -7.967 1.00 68.94 216 SER A N 1
ATOM 1748 C CA . SER A 1 216 ? 6.163 3.641 -8.011 1.00 68.94 216 SER A CA 1
ATOM 1749 C C . SER A 1 216 ? 5.238 2.905 -7.067 1.00 68.94 216 SER A C 1
ATOM 1751 O O . SER A 1 216 ? 5.415 1.716 -6.787 1.00 68.94 216 SER A O 1
ATOM 1753 N N . PHE A 1 217 ? 4.171 3.590 -6.662 1.00 75.88 217 PHE A N 1
ATOM 1754 C CA . PHE A 1 217 ? 2.975 2.884 -6.226 1.00 75.88 217 PHE A CA 1
ATOM 1755 C C . PHE A 1 217 ? 2.426 2.031 -7.380 1.00 75.88 217 PHE A C 1
ATOM 1757 O O . PHE A 1 217 ? 2.589 2.408 -8.548 1.00 75.88 217 PHE A O 1
ATOM 1764 N N . PRO A 1 218 ? 1.808 0.874 -7.082 1.00 81.19 218 PRO A N 1
ATOM 1765 C CA . PRO A 1 218 ? 1.085 0.142 -8.105 1.00 81.19 218 PRO A CA 1
ATOM 1766 C C . PRO A 1 218 ? -0.072 0.997 -8.626 1.00 81.19 218 PRO A C 1
ATOM 1768 O O . PRO A 1 218 ? -0.733 1.697 -7.859 1.00 81.19 218 PRO A O 1
ATOM 1771 N N . ALA A 1 219 ? -0.291 0.956 -9.931 1.00 83.31 219 ALA A N 1
ATOM 1772 C CA . ALA A 1 219 ? -1.539 1.366 -10.546 1.00 83.31 219 ALA A CA 1
ATOM 1773 C C . ALA A 1 219 ? -2.352 0.113 -10.852 1.00 83.31 219 ALA A C 1
ATOM 1775 O O . ALA A 1 219 ? -1.780 -0.939 -11.137 1.00 83.31 219 ALA A O 1
ATOM 1776 N N . VAL A 1 220 ? -3.667 0.230 -10.757 1.00 86.62 220 VAL A N 1
ATOM 1777 C CA . VAL A 1 220 ? -4.597 -0.883 -10.916 1.00 86.62 220 VAL A CA 1
ATOM 1778 C C . VAL A 1 220 ? -5.518 -0.562 -12.086 1.00 86.62 220 VAL A C 1
ATOM 1780 O O . VAL A 1 220 ? -5.967 0.578 -12.200 1.00 86.62 220 VAL A O 1
ATOM 1783 N N . ILE A 1 221 ? -5.697 -1.520 -12.993 1.00 85.12 221 ILE A N 1
ATOM 1784 C CA . ILE A 1 221 ? -6.385 -1.330 -14.274 1.00 85.12 221 ILE A CA 1
ATOM 1785 C C . ILE A 1 221 ? -6.897 -2.666 -14.808 1.00 85.12 221 ILE A C 1
ATOM 1787 O O . ILE A 1 221 ? -6.133 -3.618 -14.862 1.00 85.12 221 ILE A O 1
ATOM 1791 N N . ASP A 1 222 ? -8.125 -2.732 -15.307 1.00 83.12 222 ASP A N 1
ATOM 1792 C CA . ASP A 1 222 ? -8.574 -3.852 -16.145 1.00 83.12 222 ASP A CA 1
ATOM 1793 C C . ASP A 1 222 ? -8.087 -3.635 -17.593 1.00 83.12 222 ASP A C 1
ATOM 1795 O O . ASP A 1 222 ? -8.757 -3.019 -18.425 1.00 83.12 222 ASP A O 1
ATOM 1799 N N . ALA A 1 223 ? -6.843 -4.038 -17.875 1.00 76.00 223 ALA A N 1
ATOM 1800 C CA . ALA A 1 223 ? -6.165 -3.683 -19.123 1.00 76.00 223 ALA A CA 1
ATOM 1801 C C . ALA A 1 223 ? -6.699 -4.434 -20.354 1.00 76.00 223 ALA A C 1
ATOM 1803 O O . ALA A 1 223 ? -6.566 -3.938 -21.477 1.00 76.00 223 ALA A O 1
ATOM 1804 N N . ASP A 1 224 ? -7.253 -5.637 -20.183 1.00 77.81 224 ASP A N 1
ATOM 1805 C CA . ASP A 1 224 ? -7.849 -6.421 -21.270 1.00 77.81 224 ASP A CA 1
ATOM 1806 C C . ASP A 1 224 ? -9.376 -6.565 -21.191 1.00 77.81 224 ASP A C 1
ATOM 1808 O O . ASP A 1 224 ? -9.959 -7.260 -22.031 1.00 77.81 224 ASP A O 1
ATOM 1812 N N . ASN A 1 225 ? -10.022 -5.791 -20.312 1.00 80.94 225 ASN A N 1
ATOM 1813 C CA . ASN A 1 225 ? -11.471 -5.750 -20.106 1.00 80.94 225 ASN A CA 1
ATOM 1814 C C . ASN A 1 225 ? -12.053 -7.141 -19.807 1.00 80.94 225 ASN A C 1
ATOM 1816 O O . ASN A 1 225 ? -13.124 -7.499 -20.319 1.00 80.94 225 ASN A O 1
ATOM 1820 N N . ASP A 1 226 ? -11.321 -7.955 -19.046 1.00 83.75 226 ASP A N 1
ATOM 1821 C CA . ASP A 1 226 ? -11.744 -9.301 -18.660 1.00 83.75 226 ASP A CA 1
ATOM 1822 C C . ASP A 1 226 ? -12.491 -9.327 -17.312 1.00 83.75 226 ASP A C 1
ATOM 1824 O O . ASP A 1 226 ? -13.016 -10.370 -16.904 1.00 83.75 226 ASP A O 1
ATOM 1828 N N . GLY A 1 227 ? -12.629 -8.153 -16.688 1.00 85.25 227 GLY A N 1
ATOM 1829 C CA . GLY A 1 227 ? -13.276 -7.922 -15.408 1.00 85.25 227 GLY A CA 1
ATOM 1830 C C . GLY A 1 227 ? -12.317 -8.003 -14.226 1.00 85.25 227 GLY A C 1
ATOM 1831 O O . GLY A 1 227 ? -12.729 -7.619 -13.132 1.00 85.25 227 GLY A O 1
ATOM 1832 N N . TYR A 1 228 ? -11.086 -8.490 -14.410 1.00 87.88 228 TYR A N 1
ATOM 1833 C CA . TYR A 1 228 ? -10.077 -8.599 -13.366 1.00 87.88 228 TYR A CA 1
ATOM 1834 C C . TYR A 1 228 ? -9.101 -7.429 -13.432 1.00 87.88 228 TYR A C 1
ATOM 1836 O O . TYR A 1 228 ? -8.578 -7.063 -14.478 1.00 87.88 228 TYR A O 1
ATOM 1844 N N . ASP A 1 229 ? -8.788 -6.878 -12.267 1.00 88.00 229 ASP A N 1
ATOM 1845 C CA . ASP A 1 229 ? -7.809 -5.810 -12.192 1.00 88.00 229 ASP A CA 1
ATOM 1846 C C . ASP A 1 229 ? -6.376 -6.347 -12.335 1.00 88.00 229 ASP A C 1
ATOM 1848 O O . ASP A 1 229 ? -5.897 -7.159 -11.529 1.00 88.00 229 ASP A O 1
ATOM 1852 N N . ASP A 1 230 ? -5.672 -5.817 -13.329 1.00 86.56 230 ASP A N 1
ATOM 1853 C CA . ASP A 1 230 ? -4.236 -5.932 -13.527 1.00 86.56 230 ASP A CA 1
ATOM 1854 C C . ASP A 1 230 ? -3.481 -4.876 -12.715 1.00 86.56 230 ASP A C 1
ATOM 1856 O O . ASP A 1 230 ? -4.020 -3.855 -12.286 1.00 86.56 230 ASP A O 1
ATOM 1860 N N . VAL A 1 231 ? -2.181 -5.103 -12.521 1.00 86.44 231 VAL A N 1
ATOM 1861 C CA . VAL A 1 231 ? -1.317 -4.195 -11.762 1.00 86.44 231 VAL A CA 1
ATOM 1862 C C . VAL A 1 231 ? -0.163 -3.707 -12.617 1.00 86.44 231 VAL A C 1
ATOM 1864 O O . VAL A 1 231 ? 0.634 -4.501 -13.111 1.00 86.44 231 VAL A O 1
ATOM 1867 N N . VAL A 1 232 ? -0.003 -2.395 -12.732 1.00 82.00 232 VAL A N 1
ATOM 1868 C CA . VAL A 1 232 ? 1.140 -1.771 -13.400 1.00 82.00 232 VAL A CA 1
ATOM 1869 C C . VAL A 1 232 ? 2.063 -1.155 -12.359 1.00 82.00 232 VAL A C 1
ATOM 1871 O O . VAL A 1 232 ? 1.635 -0.404 -11.486 1.00 82.00 232 VAL A O 1
ATOM 1874 N N . ILE A 1 233 ? 3.358 -1.442 -12.461 1.00 79.25 233 ILE A N 1
ATOM 1875 C CA . ILE A 1 233 ? 4.396 -0.763 -11.677 1.00 79.25 233 ILE A CA 1
ATOM 1876 C C . ILE A 1 233 ? 5.471 -0.211 -12.602 1.00 79.25 233 ILE A C 1
ATOM 1878 O O . ILE A 1 233 ? 5.727 -0.753 -13.676 1.00 79.25 233 ILE A O 1
ATOM 1882 N N . TYR A 1 234 ? 6.159 0.830 -12.153 1.00 75.56 234 TYR A N 1
ATOM 1883 C CA . TYR A 1 234 ? 7.335 1.354 -12.821 1.00 75.56 234 TYR A CA 1
ATOM 1884 C C . TYR A 1 234 ? 8.615 0.858 -12.135 1.00 75.56 234 TYR A C 1
ATOM 1886 O O . TYR A 1 234 ? 8.893 1.142 -10.962 1.00 75.56 234 TYR A O 1
ATOM 1894 N N . CYS A 1 235 ? 9.410 0.100 -12.886 1.00 72.94 235 CYS A N 1
ATOM 1895 C CA . CYS A 1 235 ? 10.681 -0.466 -12.459 1.00 72.94 235 CYS A CA 1
ATOM 1896 C C . CYS A 1 235 ? 11.856 0.334 -13.023 1.00 72.94 235 CYS A C 1
ATOM 1898 O O . CYS A 1 235 ? 11.999 0.433 -14.233 1.00 72.94 235 CYS A O 1
ATOM 1900 N N . VAL A 1 236 ? 12.749 0.844 -12.173 1.00 67.06 236 VAL A N 1
ATOM 1901 C CA . VAL A 1 236 ? 13.987 1.531 -12.581 1.00 67.06 236 VAL A CA 1
ATOM 1902 C C . VAL A 1 236 ? 15.166 0.571 -12.548 1.00 67.06 236 VAL A C 1
ATOM 1904 O O . VAL A 1 236 ? 15.329 -0.256 -11.645 1.00 67.06 236 VAL A O 1
ATOM 1907 N N . GLY A 1 237 ? 16.086 0.765 -13.483 1.00 58.81 237 GLY A N 1
ATOM 1908 C CA . GLY A 1 237 ? 17.484 0.456 -13.228 1.00 58.81 237 GLY A CA 1
ATOM 1909 C C . GLY A 1 237 ? 18.077 -0.581 -14.150 1.00 58.81 237 GLY A C 1
ATOM 1910 O O . GLY A 1 237 ? 18.873 -1.400 -13.701 1.00 58.81 237 GLY A O 1
ATOM 1911 N N . ARG A 1 238 ? 17.778 -0.520 -15.448 1.00 60.72 238 ARG A N 1
ATOM 1912 C CA . ARG A 1 238 ? 18.769 -1.021 -16.398 1.00 60.72 238 ARG A CA 1
ATOM 1913 C C . ARG A 1 238 ? 19.771 0.094 -16.664 1.00 60.72 238 ARG A C 1
ATOM 1915 O O . ARG A 1 238 ? 19.470 1.039 -17.384 1.00 60.72 238 ARG A O 1
ATOM 1922 N N . THR A 1 239 ? 20.985 -0.075 -16.161 1.00 59.72 239 THR A N 1
ATOM 1923 C CA . THR A 1 239 ? 22.104 0.785 -16.540 1.00 59.72 239 THR A CA 1
ATOM 1924 C C . THR A 1 239 ? 22.577 0.404 -17.947 1.00 59.72 239 THR A C 1
ATOM 1926 O O . THR A 1 239 ? 23.143 -0.672 -18.167 1.00 59.72 239 THR A O 1
ATOM 1929 N N . ILE A 1 240 ? 22.339 1.267 -18.932 1.00 58.78 240 ILE A N 1
ATOM 1930 C CA . ILE A 1 240 ? 22.796 1.085 -20.313 1.00 58.78 240 ILE A CA 1
ATOM 1931 C C . ILE A 1 240 ? 24.052 1.918 -20.538 1.00 58.78 240 ILE A C 1
ATOM 1933 O O . ILE A 1 240 ? 24.099 3.104 -20.221 1.00 58.78 240 ILE A O 1
ATOM 1937 N N . LYS A 1 241 ? 25.071 1.302 -21.141 1.00 63.09 241 LYS A N 1
ATOM 1938 C CA . LYS A 1 241 ? 26.256 2.016 -21.614 1.00 63.09 241 LYS A CA 1
ATOM 1939 C C . LYS A 1 241 ? 25.987 2.627 -22.990 1.00 63.09 241 LYS A C 1
ATOM 1941 O O . LYS A 1 241 ? 25.673 1.901 -23.933 1.00 63.09 241 LYS A O 1
ATOM 1946 N N . ARG A 1 242 ? 26.134 3.943 -23.120 1.00 64.12 242 ARG A N 1
ATOM 1947 C CA . ARG A 1 242 ? 26.047 4.665 -24.394 1.00 64.12 242 ARG A CA 1
ATOM 1948 C C . ARG A 1 242 ? 27.293 4.437 -25.259 1.00 64.12 242 ARG A C 1
ATOM 1950 O O . ARG A 1 242 ? 28.357 4.094 -24.732 1.00 64.12 242 ARG A O 1
ATOM 1957 N N . PRO A 1 243 ? 27.201 4.682 -26.581 1.00 69.75 243 PRO A N 1
ATOM 1958 C CA . PRO A 1 243 ? 28.358 4.638 -27.479 1.00 69.75 243 PRO A CA 1
ATOM 1959 C C . PRO A 1 243 ? 29.508 5.572 -27.067 1.00 69.75 243 PRO A C 1
ATOM 1961 O O . PRO A 1 243 ? 30.663 5.271 -27.351 1.00 69.75 243 PRO A O 1
ATOM 1964 N N . ASP A 1 244 ? 29.206 6.672 -26.370 1.00 72.62 244 ASP A N 1
ATOM 1965 C CA . ASP A 1 244 ? 30.187 7.637 -25.846 1.00 72.62 244 ASP A CA 1
ATOM 1966 C C . ASP A 1 244 ? 30.885 7.182 -24.545 1.00 72.62 244 ASP A C 1
ATOM 1968 O O . ASP A 1 244 ? 31.761 7.874 -24.029 1.00 72.62 244 ASP A O 1
ATOM 1972 N N . GLY A 1 245 ? 30.522 6.009 -24.017 1.00 71.50 245 GLY A N 1
ATOM 1973 C CA . GLY A 1 245 ? 31.097 5.436 -22.805 1.00 71.50 245 GLY A CA 1
ATOM 1974 C C . GLY A 1 245 ? 30.413 5.845 -21.500 1.00 71.50 245 GLY A C 1
ATOM 1975 O O . GLY A 1 245 ? 30.782 5.295 -20.459 1.00 71.50 245 GLY A O 1
ATOM 1976 N N . THR A 1 246 ? 29.421 6.738 -21.539 1.00 65.31 246 THR A N 1
ATOM 1977 C CA . THR A 1 246 ? 28.600 7.097 -20.373 1.00 65.31 246 THR A CA 1
ATOM 1978 C C . THR A 1 246 ? 27.573 6.010 -20.052 1.00 65.31 246 THR A C 1
ATOM 1980 O O . THR A 1 246 ? 27.253 5.168 -20.892 1.00 65.31 246 THR A O 1
ATOM 1983 N N . TYR A 1 247 ? 27.074 6.004 -18.819 1.00 59.19 247 TYR A N 1
ATOM 1984 C CA . TYR A 1 247 ? 26.021 5.100 -18.365 1.00 59.19 247 TYR A CA 1
ATOM 1985 C C . TYR A 1 247 ? 24.766 5.910 -18.044 1.00 59.19 247 TYR A C 1
ATOM 1987 O O . TYR A 1 247 ? 24.880 7.041 -17.577 1.00 59.19 247 TYR A O 1
ATOM 1995 N N . PHE A 1 248 ? 23.594 5.341 -18.302 1.00 55.19 248 PHE A N 1
ATOM 1996 C CA . PHE A 1 248 ? 22.316 5.919 -17.899 1.00 55.19 248 PHE A CA 1
ATOM 1997 C C . PHE A 1 248 ? 21.381 4.818 -17.429 1.00 55.19 248 PHE A C 1
ATOM 1999 O O . PHE A 1 248 ? 21.366 3.734 -18.023 1.00 55.19 248 PHE A O 1
ATOM 2006 N N . ASP A 1 249 ? 20.609 5.105 -16.391 1.00 57.75 249 ASP A N 1
ATOM 2007 C CA . ASP A 1 249 ? 19.544 4.219 -15.958 1.00 57.75 249 ASP A CA 1
ATOM 2008 C C . ASP A 1 249 ? 18.294 4.458 -16.809 1.00 57.75 249 ASP A C 1
ATOM 2010 O O . ASP A 1 249 ? 17.908 5.591 -17.101 1.00 57.75 249 ASP A O 1
ATOM 2014 N N . ILE A 1 250 ? 17.678 3.364 -17.252 1.00 60.09 250 ILE A N 1
ATOM 2015 C CA . ILE A 1 250 ? 16.316 3.373 -17.784 1.00 60.09 250 ILE A CA 1
ATOM 2016 C C . ILE A 1 250 ? 15.399 2.630 -16.827 1.00 60.09 250 ILE A C 1
ATOM 2018 O O . ILE A 1 250 ? 15.831 1.683 -16.156 1.00 60.09 250 ILE A O 1
ATOM 2022 N N . GLY A 1 251 ? 14.139 3.045 -16.790 1.00 65.94 251 GLY A N 1
ATOM 2023 C CA . GLY A 1 251 ? 13.071 2.235 -16.234 1.00 65.94 251 GLY A CA 1
ATOM 2024 C C . GLY A 1 251 ? 12.069 1.805 -17.293 1.00 65.94 251 GLY A C 1
ATOM 2025 O O . GLY A 1 251 ? 12.066 2.330 -18.404 1.00 65.94 251 GLY A O 1
ATOM 2026 N N . ASP A 1 252 ? 11.262 0.820 -16.926 1.00 69.44 252 ASP A N 1
ATOM 2027 C CA . ASP A 1 252 ? 10.210 0.223 -17.736 1.00 69.44 252 ASP A CA 1
ATOM 2028 C C . ASP A 1 252 ? 8.926 0.135 -16.898 1.00 69.44 252 ASP A C 1
ATOM 2030 O O . ASP A 1 252 ? 8.984 -0.013 -15.673 1.00 69.44 252 ASP A O 1
ATOM 2034 N N . LEU A 1 253 ? 7.772 0.163 -17.561 1.00 73.88 253 LEU A N 1
ATOM 2035 C CA . LEU A 1 253 ? 6.525 -0.284 -16.950 1.00 73.88 253 LEU A CA 1
ATOM 2036 C C . LEU A 1 253 ? 6.458 -1.813 -17.005 1.00 73.88 253 LEU A C 1
ATOM 2038 O O . LEU A 1 253 ? 6.858 -2.446 -17.982 1.00 73.88 253 LEU A O 1
ATOM 2042 N N . VAL A 1 254 ? 5.961 -2.417 -15.936 1.00 74.94 254 VAL A N 1
ATOM 2043 C CA . VAL A 1 254 ? 5.743 -3.858 -15.844 1.00 74.94 254 VAL A CA 1
ATOM 2044 C C . VAL A 1 254 ? 4.283 -4.081 -15.493 1.00 74.94 254 VAL A C 1
ATOM 2046 O O . VAL A 1 254 ? 3.828 -3.606 -14.453 1.00 74.94 254 VAL A O 1
ATOM 2049 N N . LEU A 1 255 ? 3.575 -4.806 -16.357 1.00 79.56 255 LEU A N 1
ATOM 2050 C CA . LEU A 1 255 ? 2.205 -5.244 -16.126 1.00 79.56 255 LEU A CA 1
ATOM 2051 C C . LEU A 1 255 ? 2.230 -6.594 -15.405 1.00 79.56 255 LEU A C 1
ATOM 2053 O O . LEU A 1 255 ? 2.975 -7.505 -15.762 1.00 79.56 255 LEU A O 1
ATOM 2057 N N . PHE A 1 256 ? 1.385 -6.749 -14.406 1.00 82.94 256 PHE A N 1
ATOM 2058 C CA . PHE A 1 256 ? 1.079 -7.994 -13.728 1.00 82.94 256 PHE A CA 1
ATOM 2059 C C . PHE A 1 256 ? -0.397 -8.261 -13.965 1.00 82.94 256 PHE A C 1
ATOM 2061 O O . PHE A 1 256 ? -1.243 -7.696 -13.284 1.00 82.94 256 PHE A O 1
ATOM 2068 N N . ARG A 1 257 ? -0.686 -9.097 -14.956 1.00 83.94 257 ARG A N 1
ATOM 2069 C CA . ARG A 1 257 ? -2.046 -9.405 -15.362 1.00 83.94 257 ARG A CA 1
ATOM 2070 C C . ARG A 1 257 ? -2.675 -10.455 -14.470 1.00 83.94 257 ARG A C 1
ATOM 2072 O O . ARG A 1 257 ? -2.056 -11.499 -14.228 1.00 83.94 257 ARG A O 1
ATOM 2079 N N . ASN A 1 258 ? -3.881 -10.188 -14.003 1.00 85.94 258 ASN A N 1
ATOM 2080 C CA . ASN A 1 258 ? -4.653 -11.090 -13.176 1.00 85.94 258 ASN A CA 1
ATOM 2081 C C . ASN A 1 258 ? -5.572 -11.954 -14.043 1.00 85.94 258 ASN A C 1
ATOM 2083 O O . ASN A 1 258 ? -6.534 -11.483 -14.613 1.00 85.94 258 ASN A O 1
ATOM 2087 N N . MET A 1 259 ? -5.308 -13.257 -14.094 1.00 83.00 259 MET A N 1
ATOM 2088 C CA . MET A 1 259 ? -6.078 -14.200 -14.913 1.00 83.00 259 MET A CA 1
ATOM 2089 C C . MET A 1 259 ? -7.217 -14.887 -14.123 1.00 83.00 259 MET A C 1
ATOM 2091 O O . MET A 1 259 ? -7.578 -16.024 -14.439 1.00 83.00 259 MET A O 1
ATOM 2095 N N . GLY A 1 260 ? -7.694 -14.290 -13.023 1.00 76.31 260 GLY A N 1
ATOM 2096 C CA . GLY A 1 260 ? -8.762 -14.847 -12.178 1.00 76.31 260 GLY A CA 1
ATOM 2097 C C . GLY A 1 260 ? -8.374 -16.058 -11.322 1.00 76.31 260 GLY A C 1
ATOM 2098 O O . GLY A 1 260 ? -9.197 -16.922 -11.017 1.00 76.31 260 GLY A O 1
ATOM 2099 N N . GLY A 1 261 ? -7.102 -16.141 -10.934 1.00 73.25 261 GLY A N 1
ATOM 2100 C CA . GLY A 1 261 ? -6.567 -17.227 -10.099 1.00 73.25 261 GLY A CA 1
ATOM 2101 C C . GLY A 1 261 ? -5.046 -17.365 -10.157 1.00 73.25 261 GLY A C 1
ATOM 2102 O O . GLY A 1 261 ? -4.445 -18.069 -9.346 1.00 73.25 261 GLY A O 1
ATOM 2103 N N . GLU A 1 262 ? -4.412 -16.676 -11.102 1.00 75.94 262 GLU A N 1
ATOM 2104 C CA . GLU A 1 262 ? -2.966 -16.528 -11.212 1.00 75.94 262 GLU A CA 1
ATOM 2105 C C . GLU A 1 262 ? -2.657 -15.101 -11.665 1.00 75.94 262 GLU A C 1
ATOM 2107 O O . GLU A 1 262 ? -3.279 -14.609 -12.602 1.00 75.94 262 GLU A O 1
ATOM 2112 N N . ILE A 1 263 ? -1.648 -14.470 -11.062 1.00 73.75 263 ILE A N 1
ATOM 2113 C CA . ILE A 1 263 ? -1.079 -13.226 -11.582 1.00 73.75 263 ILE A CA 1
ATOM 2114 C C . ILE A 1 263 ? 0.171 -13.547 -12.403 1.00 73.75 263 ILE A C 1
ATOM 2116 O O . ILE A 1 263 ? 1.132 -14.155 -11.908 1.00 73.75 263 ILE A O 1
ATOM 2120 N N . ARG A 1 264 ? 0.169 -13.120 -13.667 1.00 73.62 264 ARG A N 1
ATOM 2121 C CA . ARG A 1 264 ? 1.264 -13.298 -14.626 1.00 73.62 264 ARG A CA 1
ATOM 2122 C C . ARG A 1 264 ? 1.889 -11.963 -14.967 1.00 73.62 264 ARG A C 1
ATOM 2124 O O . ARG A 1 264 ? 1.202 -11.025 -15.338 1.00 73.62 264 ARG A O 1
ATOM 2131 N N . SER A 1 265 ? 3.209 -11.884 -14.909 1.00 69.25 265 SER A N 1
ATOM 2132 C CA . SER A 1 265 ? 3.905 -10.684 -15.347 1.00 69.25 265 SER A CA 1
ATOM 2133 C C . SER A 1 265 ? 4.052 -10.656 -16.872 1.00 69.25 265 SER A C 1
ATOM 2135 O O . SER A 1 265 ? 4.547 -11.603 -17.488 1.00 69.25 265 SER A O 1
ATOM 2137 N N . TYR A 1 266 ? 3.674 -9.530 -17.471 1.00 67.75 266 TYR A N 1
ATOM 2138 C CA . TYR A 1 266 ? 3.932 -9.154 -18.853 1.00 67.75 266 TYR A CA 1
ATOM 2139 C C . TYR A 1 266 ? 4.809 -7.903 -18.874 1.00 67.75 266 TYR A C 1
ATOM 2141 O O . TYR A 1 266 ? 4.598 -6.938 -18.141 1.00 67.75 266 TYR A O 1
ATOM 2149 N N . ARG A 1 267 ? 5.846 -7.931 -19.707 1.00 63.66 267 ARG A N 1
ATOM 2150 C CA . ARG A 1 267 ? 6.723 -6.781 -19.887 1.00 63.66 267 ARG A CA 1
ATOM 2151 C C . ARG A 1 267 ? 6.281 -6.034 -21.123 1.00 63.66 267 ARG A C 1
ATOM 2153 O O . ARG A 1 267 ? 6.420 -6.563 -22.225 1.00 63.66 267 ARG A O 1
ATOM 2160 N N . GLU A 1 268 ? 5.856 -4.798 -20.925 1.00 59.72 268 GLU A N 1
ATOM 2161 C CA . GLU A 1 268 ? 5.696 -3.852 -22.012 1.00 59.72 268 GLU A CA 1
ATOM 2162 C C . GLU A 1 268 ? 6.852 -2.859 -21.964 1.00 59.72 268 GLU A C 1
ATOM 2164 O O . GLU A 1 268 ? 7.130 -2.229 -20.946 1.00 59.72 268 GLU A O 1
ATOM 2169 N N . LEU A 1 269 ? 7.603 -2.778 -23.060 1.00 55.88 269 LEU A N 1
ATOM 2170 C CA . LEU A 1 269 ? 8.645 -1.772 -23.178 1.00 55.88 269 LEU A CA 1
ATOM 2171 C C . LEU A 1 269 ? 7.953 -0.434 -23.393 1.00 55.88 269 LEU A C 1
ATOM 2173 O O . LEU A 1 269 ? 7.430 -0.191 -24.476 1.00 55.88 269 LEU A O 1
ATOM 2177 N N . PHE A 1 270 ? 7.979 0.427 -22.380 1.00 53.69 270 PHE A N 1
ATOM 2178 C CA . PHE A 1 270 ? 7.508 1.792 -22.542 1.00 53.69 270 PHE A CA 1
ATOM 2179 C C . PHE A 1 270 ? 8.376 2.494 -23.592 1.00 53.69 270 PHE A C 1
ATOM 2181 O O . PHE A 1 270 ? 9.560 2.771 -23.368 1.00 53.69 270 PHE A O 1
ATOM 2188 N N . SER A 1 271 ? 7.802 2.738 -24.769 1.00 51.78 271 SER A N 1
ATOM 2189 C CA . SER A 1 271 ? 8.479 3.450 -25.843 1.00 51.78 271 SER A CA 1
ATOM 2190 C C . SER A 1 271 ? 8.219 4.942 -25.696 1.00 51.78 271 SER A C 1
ATOM 2192 O O . SER A 1 271 ? 7.132 5.439 -25.991 1.00 51.78 271 SER A O 1
ATOM 2194 N N . LEU A 1 272 ? 9.249 5.685 -25.284 1.00 53.25 272 LEU A N 1
ATOM 2195 C CA . LEU A 1 272 ? 9.215 7.153 -25.278 1.00 53.25 272 LEU A CA 1
ATOM 2196 C C . LEU A 1 272 ? 8.888 7.739 -26.660 1.00 53.25 272 LEU A C 1
ATOM 2198 O O . LEU A 1 272 ? 8.357 8.842 -26.735 1.00 53.25 272 LEU A O 1
ATOM 2202 N N . ASP A 1 273 ? 9.205 7.013 -27.735 1.00 52.28 273 ASP A N 1
ATOM 2203 C CA . ASP A 1 273 ? 8.954 7.450 -29.111 1.00 52.28 273 ASP A CA 1
ATOM 2204 C C . ASP A 1 273 ? 7.462 7.357 -29.492 1.00 52.28 273 ASP A C 1
ATOM 2206 O O . ASP A 1 273 ? 7.032 8.006 -30.443 1.00 52.28 273 ASP A O 1
ATOM 2210 N N . GLU A 1 274 ? 6.670 6.587 -28.737 1.00 55.84 274 GLU A N 1
ATOM 2211 C CA . GLU A 1 274 ? 5.219 6.395 -28.920 1.00 55.84 274 GLU A CA 1
ATOM 2212 C C . GLU A 1 274 ? 4.402 7.042 -27.787 1.00 55.84 274 GLU A C 1
ATOM 2214 O O . GLU A 1 274 ? 3.194 6.839 -27.677 1.00 55.84 274 GLU A O 1
ATOM 2219 N N . SER A 1 275 ? 5.061 7.826 -26.931 1.00 58.62 275 SER A N 1
ATOM 2220 C CA . SER A 1 275 ? 4.439 8.491 -25.787 1.00 58.62 275 SER A CA 1
ATOM 2221 C C . SER A 1 275 ? 4.143 9.962 -26.074 1.00 58.62 275 SER A C 1
ATOM 2223 O O . SER A 1 275 ? 4.899 10.649 -26.766 1.00 58.62 275 SER A O 1
ATOM 2225 N N . VAL A 1 276 ? 3.076 10.482 -25.474 1.00 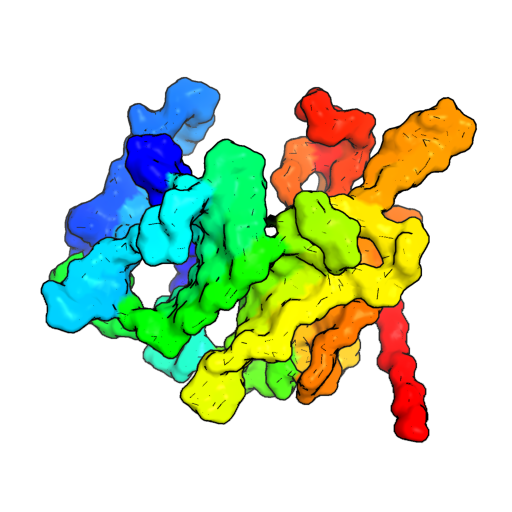55.72 276 VAL A N 1
ATOM 2226 C CA . VAL A 1 276 ? 2.703 11.898 -25.527 1.00 55.72 276 VAL A CA 1
ATOM 2227 C C . VAL A 1 276 ? 3.074 12.557 -24.199 1.00 55.72 276 VAL A C 1
ATOM 2229 O O . VAL A 1 276 ? 2.753 12.059 -23.123 1.00 55.72 276 VAL A O 1
ATOM 2232 N N . THR A 1 277 ? 3.776 13.689 -24.254 1.00 59.16 277 THR A N 1
ATOM 2233 C CA . THR A 1 277 ? 4.128 14.462 -23.055 1.00 59.16 277 THR A CA 1
ATOM 2234 C C . THR A 1 277 ? 2.938 15.310 -22.604 1.00 59.16 277 THR A C 1
ATOM 2236 O O . THR A 1 277 ? 2.543 16.233 -23.314 1.00 59.16 277 THR A O 1
ATOM 2239 N N . LEU A 1 278 ? 2.404 15.033 -21.412 1.00 52.19 278 LEU A N 1
ATOM 2240 C CA . LEU A 1 278 ? 1.307 15.796 -20.796 1.00 52.19 278 LEU A CA 1
ATOM 2241 C C . LEU A 1 278 ? 1.809 17.046 -20.084 1.00 52.19 278 LEU A C 1
ATOM 2243 O O . LEU A 1 278 ? 1.177 18.099 -20.127 1.00 52.19 278 LEU A O 1
ATOM 2247 N N . TRP A 1 279 ? 2.948 16.930 -19.402 1.00 44.88 279 TRP A N 1
ATOM 2248 C CA . TRP A 1 279 ? 3.444 17.988 -18.533 1.00 44.88 279 TRP A CA 1
ATOM 2249 C C . TRP A 1 279 ? 4.965 17.945 -18.414 1.00 44.88 279 TRP A C 1
ATOM 2251 O O . TRP A 1 279 ? 5.570 16.879 -18.465 1.00 44.88 279 TRP A O 1
ATOM 2261 N N . VAL A 1 280 ? 5.595 19.108 -18.258 1.00 49.34 280 VAL A N 1
ATOM 2262 C CA . VAL A 1 280 ? 7.036 19.259 -18.029 1.00 49.34 280 VAL A CA 1
ATOM 2263 C C . VAL A 1 280 ? 7.207 20.172 -16.819 1.00 49.34 280 VAL A C 1
ATOM 2265 O O . VAL A 1 280 ? 6.808 21.335 -16.890 1.00 49.34 280 VAL A O 1
ATOM 2268 N N . ASN A 1 281 ? 7.731 19.658 -15.706 1.00 44.03 281 ASN A N 1
ATOM 2269 C CA . ASN A 1 281 ? 7.956 20.437 -14.482 1.00 44.03 281 ASN A CA 1
ATOM 2270 C C . ASN A 1 281 ? 9.017 19.782 -13.575 1.00 44.03 281 ASN A C 1
ATOM 2272 O O . ASN A 1 281 ? 9.405 18.644 -13.801 1.00 44.03 281 ASN A O 1
ATOM 2276 N N . ASP A 1 282 ? 9.453 20.471 -12.523 1.00 38.72 282 ASP A N 1
ATOM 2277 C CA . ASP A 1 282 ? 10.532 20.051 -11.613 1.00 38.72 282 ASP A CA 1
ATOM 2278 C C . ASP A 1 282 ? 10.086 19.055 -10.512 1.00 38.72 282 ASP A C 1
ATOM 2280 O O . ASP A 1 282 ? 10.710 18.975 -9.453 1.00 38.72 282 ASP A O 1
ATOM 2284 N N . SER A 1 283 ? 8.998 18.297 -10.716 1.00 38.69 283 SER A N 1
ATOM 2285 C CA . SER A 1 283 ? 8.404 17.484 -9.642 1.00 38.69 283 SER A CA 1
ATOM 2286 C C . SER A 1 283 ? 8.796 16.006 -9.672 1.00 38.69 283 SER A C 1
ATOM 2288 O O . SER A 1 283 ? 8.608 15.291 -10.658 1.00 38.69 283 SER A O 1
ATOM 2290 N N . PHE A 1 284 ? 9.309 15.560 -8.527 1.00 43.38 284 PHE A N 1
ATOM 2291 C CA . PHE A 1 284 ? 9.791 14.218 -8.238 1.00 43.38 284 PHE A CA 1
ATOM 2292 C C . PHE A 1 284 ? 8.635 13.357 -7.726 1.00 43.38 284 PHE A C 1
ATOM 2294 O O . PHE A 1 284 ? 8.424 13.263 -6.520 1.00 43.38 284 PHE A O 1
ATOM 2301 N N . ASN A 1 285 ? 7.872 12.726 -8.616 1.00 51.00 285 ASN A N 1
ATOM 2302 C CA . ASN A 1 285 ? 7.011 11.636 -8.173 1.00 51.00 285 ASN A CA 1
ATOM 2303 C C . ASN A 1 285 ? 6.981 10.536 -9.220 1.00 51.00 285 ASN A C 1
ATOM 2305 O O . ASN A 1 285 ? 6.466 10.738 -10.314 1.00 51.00 285 ASN A O 1
ATOM 2309 N N . TRP A 1 286 ? 7.586 9.396 -8.896 1.00 60.31 286 TRP A N 1
ATOM 2310 C CA . TRP A 1 286 ? 7.643 8.219 -9.758 1.00 60.31 286 TRP A CA 1
ATOM 2311 C C . TRP A 1 286 ? 6.312 7.481 -9.678 1.00 60.31 286 TRP A C 1
ATOM 2313 O O . TRP A 1 286 ? 6.282 6.322 -9.307 1.00 60.31 286 TRP A O 1
ATOM 2323 N N . ASP A 1 287 ? 5.209 8.158 -9.965 1.00 67.69 287 ASP A N 1
ATOM 2324 C CA . ASP A 1 287 ? 3.890 7.550 -9.896 1.00 67.69 287 ASP A CA 1
ATOM 2325 C C . ASP A 1 287 ? 3.446 7.073 -11.270 1.00 67.69 287 ASP A C 1
ATOM 2327 O O . ASP A 1 287 ? 3.711 7.701 -12.301 1.00 67.69 287 ASP A O 1
ATOM 2331 N N . VAL A 1 288 ? 2.782 5.923 -11.249 1.00 71.38 288 VAL A N 1
ATOM 2332 C CA . VAL A 1 288 ? 2.010 5.415 -12.371 1.00 71.38 288 VAL A CA 1
ATOM 2333 C C . VAL A 1 288 ? 0.564 5.801 -12.104 1.00 71.38 288 VAL A C 1
ATOM 2335 O O . VAL A 1 288 ? 0.042 5.570 -11.012 1.00 71.38 288 VAL A O 1
ATOM 2338 N N . HIS A 1 289 ? -0.062 6.418 -13.093 1.00 74.88 289 HIS A N 1
ATOM 2339 C CA . HIS A 1 289 ? -1.470 6.763 -13.084 1.00 74.88 289 HIS A CA 1
ATOM 2340 C C . HIS A 1 289 ? -2.160 6.089 -14.259 1.00 74.88 289 HIS A C 1
ATOM 2342 O O . HIS A 1 289 ? -1.531 5.839 -15.287 1.00 74.88 289 HIS A O 1
ATOM 2348 N N . VAL A 1 290 ? -3.439 5.796 -14.092 1.00 72.50 290 VAL A N 1
ATOM 2349 C CA . VAL A 1 290 ? -4.275 5.213 -15.133 1.00 72.50 290 VAL A CA 1
ATOM 2350 C C . VAL A 1 290 ? -5.499 6.094 -15.273 1.00 72.50 290 VAL A C 1
ATOM 2352 O O . VAL A 1 290 ? -6.161 6.354 -14.270 1.00 72.50 290 VAL A O 1
ATOM 2355 N N . ASP A 1 291 ? -5.753 6.563 -16.488 1.00 76.00 291 ASP A N 1
ATOM 2356 C CA . ASP A 1 291 ? -6.907 7.395 -16.834 1.00 76.00 291 ASP A CA 1
ATOM 2357 C C . ASP A 1 291 ? -7.164 7.318 -18.349 1.00 76.00 291 ASP A C 1
ATOM 2359 O O . ASP A 1 291 ? -6.293 6.861 -19.090 1.00 76.00 291 ASP A O 1
ATOM 2363 N N . ASP A 1 292 ? -8.331 7.769 -18.801 1.00 75.12 292 ASP A N 1
ATOM 2364 C CA . ASP A 1 292 ? -8.625 8.006 -20.225 1.00 75.12 292 ASP A CA 1
ATOM 2365 C C . ASP A 1 292 ? -8.118 9.411 -20.588 1.00 75.12 292 ASP A C 1
ATOM 2367 O O . ASP A 1 292 ? -8.830 10.413 -20.480 1.00 75.12 292 ASP A O 1
ATOM 2371 N N . PHE A 1 293 ? -6.826 9.517 -20.911 1.00 70.88 293 PHE A N 1
ATOM 2372 C CA . PHE A 1 293 ? -6.161 10.813 -21.077 1.00 70.88 293 PHE A CA 1
ATOM 2373 C C . PHE A 1 293 ? -6.530 11.514 -22.385 1.00 70.88 293 PHE A C 1
ATOM 2375 O O . PHE A 1 293 ? -6.251 12.715 -22.519 1.00 70.88 293 PHE A O 1
ATOM 2382 N N . ASP A 1 294 ? -7.088 10.794 -23.361 1.00 74.62 294 ASP A N 1
ATOM 2383 C CA . ASP A 1 294 ? -7.488 11.367 -24.645 1.00 74.62 294 ASP A CA 1
ATOM 2384 C C . ASP A 1 294 ? -8.980 11.251 -24.987 1.00 74.62 294 ASP A C 1
ATOM 2386 O O . ASP A 1 294 ? -9.376 11.589 -26.109 1.00 74.62 294 ASP A O 1
ATOM 2390 N N . ASP A 1 295 ? -9.796 10.927 -23.978 1.00 78.56 295 ASP A N 1
ATOM 2391 C CA . ASP A 1 295 ? -11.257 10.828 -24.027 1.00 78.56 295 ASP A CA 1
ATOM 2392 C C . ASP A 1 295 ? -11.748 9.861 -25.132 1.00 78.56 295 ASP A C 1
ATOM 2394 O O . ASP A 1 295 ? -12.786 10.101 -25.772 1.00 78.56 295 ASP A O 1
ATOM 2398 N N . ASP A 1 296 ? -10.997 8.787 -25.415 1.00 77.88 296 ASP A N 1
ATOM 2399 C CA . ASP A 1 296 ? -11.343 7.793 -26.443 1.00 77.88 296 ASP A CA 1
ATOM 2400 C C . ASP A 1 296 ? -12.099 6.567 -25.898 1.00 77.88 296 ASP A C 1
ATOM 2402 O O . ASP A 1 296 ? -12.586 5.732 -26.676 1.00 77.88 296 ASP A O 1
ATOM 2406 N N . GLY A 1 297 ? -12.280 6.513 -24.577 1.00 74.88 297 GLY A N 1
ATOM 2407 C CA . GLY A 1 297 ? -12.956 5.448 -23.850 1.00 74.88 297 GLY A CA 1
ATOM 2408 C C . GLY A 1 297 ? -12.053 4.274 -23.470 1.00 74.88 297 GLY A C 1
ATOM 2409 O O . GLY A 1 297 ? -12.564 3.314 -22.888 1.00 74.88 297 GLY A O 1
ATOM 2410 N N . ASN A 1 298 ? -10.757 4.311 -23.795 1.00 72.25 298 ASN A N 1
ATOM 2411 C CA . ASN A 1 298 ? -9.771 3.340 -23.330 1.00 72.25 298 ASN A CA 1
ATOM 2412 C C . ASN A 1 298 ? -8.902 3.954 -22.230 1.00 72.25 298 ASN A C 1
ATOM 2414 O O . ASN A 1 298 ? -8.575 5.130 -22.248 1.00 72.25 298 ASN A O 1
ATOM 2418 N N . LEU A 1 299 ? -8.507 3.133 -21.260 1.00 68.88 299 LEU A N 1
ATOM 2419 C CA . LEU A 1 299 ? -7.601 3.572 -20.207 1.00 68.88 299 LEU A CA 1
ATOM 2420 C C . LEU A 1 299 ? -6.149 3.519 -20.700 1.00 68.88 299 LEU A C 1
ATOM 2422 O O . LEU A 1 299 ? -5.674 2.480 -21.170 1.00 68.88 299 LEU A O 1
ATOM 2426 N N . GLU A 1 300 ? -5.414 4.612 -20.526 1.00 76.38 300 GLU A N 1
ATOM 2427 C CA . GLU A 1 300 ? -3.974 4.678 -20.742 1.00 76.38 300 GLU A CA 1
ATOM 2428 C C . GLU A 1 300 ? -3.187 4.717 -19.438 1.00 76.38 300 GLU A C 1
ATOM 2430 O O . GLU A 1 300 ? -3.694 5.021 -18.360 1.00 76.38 300 GLU A O 1
ATOM 2435 N N . VAL A 1 301 ? -1.885 4.451 -19.555 1.00 71.12 301 VAL A N 1
ATOM 2436 C CA . VAL A 1 301 ? -0.953 4.564 -18.439 1.00 71.12 301 VAL A CA 1
ATOM 2437 C C . VAL A 1 301 ? -0.130 5.842 -18.581 1.00 71.12 301 VAL A C 1
ATOM 2439 O O . VAL A 1 301 ? 0.662 6.003 -19.515 1.00 71.12 301 VAL A O 1
ATOM 2442 N N . GLY A 1 302 ? -0.295 6.736 -17.612 1.00 67.06 302 GLY A N 1
ATOM 2443 C CA . GLY A 1 302 ? 0.536 7.910 -17.397 1.00 67.06 302 GLY A CA 1
ATOM 2444 C C . GLY A 1 302 ? 1.668 7.599 -16.421 1.00 67.06 302 GLY A C 1
ATOM 2445 O O . GLY A 1 302 ? 1.452 6.994 -15.374 1.00 67.06 302 GLY A O 1
ATOM 2446 N N . CYS A 1 303 ? 2.889 8.022 -16.725 1.00 68.25 303 CYS A N 1
ATOM 2447 C CA . CYS A 1 303 ? 4.016 7.936 -15.805 1.00 68.25 303 CYS A CA 1
ATOM 2448 C C . CYS A 1 303 ? 4.867 9.208 -15.855 1.00 68.25 303 CYS A C 1
ATOM 2450 O O . CYS A 1 303 ? 5.074 9.823 -16.905 1.00 68.25 303 CYS A O 1
ATOM 2452 N N . SER A 1 304 ? 5.383 9.621 -14.701 1.00 62.09 304 SER A N 1
ATOM 2453 C CA . SER A 1 304 ? 6.397 10.675 -14.652 1.00 62.09 304 SER A CA 1
ATOM 2454 C C . SER A 1 304 ? 7.782 10.068 -14.833 1.00 62.09 304 SER A C 1
ATOM 2456 O O . SER A 1 304 ? 8.187 9.179 -14.079 1.00 62.09 304 SER A O 1
ATOM 2458 N N . LEU A 1 305 ? 8.525 10.555 -15.827 1.00 57.53 305 LEU A N 1
ATOM 2459 C CA . LEU A 1 305 ? 9.893 10.136 -16.107 1.00 57.53 305 LEU A CA 1
ATOM 2460 C C . LEU A 1 305 ? 10.842 11.334 -16.005 1.00 57.53 305 LEU A C 1
ATOM 2462 O O . LEU A 1 305 ? 10.602 12.415 -16.545 1.00 57.53 305 LEU A O 1
ATOM 2466 N N . CYS A 1 306 ? 11.974 11.128 -15.339 1.00 49.97 306 CYS A N 1
ATOM 2467 C CA . CYS A 1 306 ? 13.037 12.124 -15.253 1.00 49.97 306 CYS A CA 1
ATOM 2468 C C . CYS A 1 306 ? 13.907 12.123 -16.529 1.00 49.97 306 CYS A C 1
ATOM 2470 O O . CYS A 1 306 ? 14.358 11.066 -16.980 1.00 49.97 306 CYS A O 1
ATOM 2472 N N . ARG A 1 307 ? 14.209 13.306 -17.091 1.00 44.41 307 ARG A N 1
ATOM 2473 C CA . ARG A 1 307 ? 15.263 13.504 -18.108 1.00 44.41 307 ARG A CA 1
ATOM 2474 C C . ARG A 1 307 ? 16.063 14.797 -17.834 1.00 44.41 307 ARG A C 1
ATOM 2476 O O . ARG A 1 307 ? 15.463 15.859 -17.767 1.00 44.41 307 ARG A O 1
ATOM 2483 N N . PRO A 1 308 ? 17.410 14.822 -17.879 1.00 48.41 308 PRO A N 1
ATOM 2484 C CA . PRO A 1 308 ? 18.397 13.763 -17.716 1.00 48.41 308 PRO A CA 1
ATOM 2485 C C . PRO A 1 308 ? 19.142 13.851 -16.366 1.00 48.41 308 PRO A C 1
ATOM 2487 O O . PRO A 1 308 ? 19.334 14.915 -15.785 1.00 48.41 308 PRO A O 1
ATOM 2490 N N . GLU A 1 309 ? 19.619 12.689 -15.928 1.00 38.69 309 GLU A N 1
ATOM 2491 C CA . GLU A 1 309 ? 20.574 12.457 -14.839 1.00 38.69 309 GLU A CA 1
ATOM 2492 C C . GLU A 1 309 ? 21.911 13.231 -14.979 1.00 38.69 309 GLU A C 1
ATOM 2494 O O . GLU A 1 309 ? 22.278 13.617 -16.095 1.00 38.69 309 GLU A O 1
ATOM 2499 N N . PRO A 1 310 ? 22.683 13.431 -13.879 1.00 42.88 310 PRO A N 1
ATOM 2500 C CA . PRO A 1 310 ? 22.787 12.551 -12.702 1.00 42.88 310 PRO A CA 1
ATOM 2501 C C . PRO A 1 310 ? 21.687 12.725 -11.652 1.00 42.88 310 PRO A C 1
ATOM 2503 O O . PRO A 1 310 ? 21.478 13.826 -11.146 1.00 42.88 310 PRO A O 1
ATOM 2506 N N . TYR A 1 311 ? 21.106 11.590 -11.248 1.00 47.72 311 TYR A N 1
ATOM 2507 C CA . TYR A 1 311 ? 20.108 11.360 -10.185 1.00 47.72 311 TYR A CA 1
ATOM 2508 C C . TYR A 1 311 ? 20.416 12.048 -8.838 1.00 47.72 311 TYR A C 1
ATOM 2510 O O . TYR A 1 311 ? 19.540 12.216 -7.999 1.00 47.72 311 TYR A O 1
ATOM 2518 N N . TRP A 1 312 ? 21.665 12.474 -8.629 1.00 42.72 312 TRP A N 1
ATOM 2519 C CA . TRP A 1 312 ? 22.179 12.998 -7.361 1.00 42.72 312 TRP A CA 1
ATOM 2520 C C . TRP A 1 312 ? 22.429 14.513 -7.338 1.00 42.72 312 TRP A C 1
ATOM 2522 O O . TRP A 1 312 ? 22.803 15.039 -6.294 1.00 42.72 312 TRP A O 1
ATOM 2532 N N . ASN A 1 313 ? 22.229 15.230 -8.452 1.00 41.00 313 ASN A N 1
ATOM 2533 C CA . ASN A 1 313 ? 22.628 16.643 -8.563 1.00 41.00 313 ASN A CA 1
ATOM 2534 C C . ASN A 1 313 ? 21.465 17.655 -8.557 1.00 41.00 313 ASN A C 1
ATOM 2536 O O . ASN A 1 313 ? 21.684 18.822 -8.874 1.00 41.00 313 ASN A O 1
ATOM 2540 N N . GLY A 1 314 ? 20.249 17.239 -8.186 1.00 39.56 314 GLY A N 1
ATOM 2541 C CA . GLY A 1 314 ? 19.156 18.154 -7.822 1.00 39.56 314 GLY A CA 1
ATOM 2542 C C . GLY A 1 314 ? 18.578 19.045 -8.934 1.00 39.56 314 GLY A C 1
ATOM 2543 O O . GLY A 1 314 ? 17.767 19.902 -8.621 1.00 39.56 314 GLY A O 1
ATOM 2544 N N . ASN A 1 315 ? 18.957 18.851 -10.205 1.00 41.47 315 ASN A N 1
ATOM 2545 C CA . ASN A 1 315 ? 18.572 19.718 -11.333 1.00 41.47 315 ASN A CA 1
ATOM 2546 C C . ASN A 1 315 ? 18.069 18.913 -12.555 1.00 41.47 315 ASN A C 1
ATOM 2548 O O . ASN A 1 315 ? 18.562 19.100 -13.669 1.00 41.47 315 ASN A O 1
ATOM 2552 N N . GLY A 1 316 ? 17.151 17.965 -12.351 1.00 48.06 316 GLY A N 1
ATOM 2553 C CA . GLY A 1 316 ? 16.499 17.230 -13.446 1.00 48.06 316 GLY A CA 1
ATOM 2554 C C . GLY A 1 316 ? 15.221 17.933 -13.908 1.00 48.06 316 GLY A C 1
ATOM 2555 O O . GLY A 1 316 ? 14.484 18.438 -13.071 1.00 48.06 316 GLY A O 1
ATOM 2556 N N . VAL A 1 317 ? 14.949 17.945 -15.218 1.00 46.53 317 VAL A N 1
ATOM 2557 C CA . VAL A 1 317 ? 13.638 18.334 -15.764 1.00 46.53 317 VAL A CA 1
ATOM 2558 C C . VAL A 1 317 ? 12.765 17.074 -15.788 1.00 46.53 317 VAL A C 1
ATOM 2560 O O . VAL A 1 317 ? 13.140 16.071 -16.398 1.00 46.53 317 VAL A O 1
ATOM 2563 N N . TYR A 1 318 ? 11.608 17.078 -15.129 1.00 54.28 318 TYR A N 1
ATOM 2564 C CA . TYR A 1 318 ? 10.702 15.923 -15.150 1.00 54.28 318 TYR A CA 1
ATOM 2565 C C . TYR A 1 318 ? 9.649 16.129 -16.226 1.00 54.28 318 TYR A C 1
ATOM 2567 O O . TYR A 1 318 ? 9.188 17.244 -16.486 1.00 54.28 318 TYR A O 1
ATOM 2575 N N . GLN A 1 319 ? 9.303 15.042 -16.897 1.00 51.81 319 GLN A N 1
ATOM 2576 C CA . GLN A 1 319 ? 8.298 15.036 -17.942 1.00 51.81 319 GLN A CA 1
ATOM 2577 C C . GLN A 1 319 ? 7.303 13.927 -17.621 1.00 51.81 319 GLN A C 1
ATOM 2579 O O . GLN A 1 319 ? 7.689 12.782 -17.402 1.00 51.81 319 GLN A O 1
ATOM 2584 N N . VAL A 1 320 ? 6.024 14.278 -17.575 1.00 54.41 320 VAL A N 1
ATOM 2585 C CA . VAL A 1 320 ? 4.927 13.320 -17.486 1.00 54.41 320 VAL A CA 1
ATOM 2586 C C . VAL A 1 320 ? 4.594 12.883 -18.898 1.00 54.41 320 VAL A C 1
ATOM 2588 O O . VAL A 1 320 ? 4.287 13.712 -19.759 1.00 54.41 320 VAL A O 1
ATOM 2591 N N . TYR A 1 321 ? 4.682 11.584 -19.126 1.00 60.00 321 TYR A N 1
ATOM 2592 C CA . TYR A 1 321 ? 4.327 10.931 -20.370 1.00 60.00 321 TYR A CA 1
ATOM 2593 C C . TYR A 1 321 ? 3.068 10.106 -20.138 1.00 60.00 321 TYR A C 1
ATOM 2595 O O . TYR A 1 321 ? 2.909 9.534 -19.066 1.00 60.00 321 TYR A O 1
ATOM 2603 N N . TYR A 1 322 ? 2.212 9.989 -21.142 1.00 60.75 322 TYR A N 1
ATOM 2604 C CA . TYR A 1 322 ? 1.325 8.835 -21.242 1.00 60.75 322 TYR A CA 1
ATOM 2605 C C . TYR A 1 322 ? 1.619 8.098 -22.538 1.00 60.75 322 TYR A C 1
ATOM 2607 O O . TYR A 1 322 ? 2.086 8.689 -23.517 1.00 60.75 322 TYR A O 1
ATOM 2615 N N . SER A 1 323 ? 1.384 6.795 -22.527 1.00 56.75 323 SER A N 1
ATOM 2616 C CA . SER A 1 323 ? 1.437 5.979 -23.730 1.00 56.75 323 SER A CA 1
ATOM 2617 C C . SER A 1 323 ? 0.120 5.241 -23.855 1.00 56.75 323 SER A C 1
ATOM 2619 O O . SER A 1 323 ? -0.383 4.694 -22.871 1.00 56.75 323 SER A O 1
ATOM 2621 N N . LYS A 1 324 ? -0.415 5.222 -25.078 1.00 56.09 324 LYS A N 1
ATOM 2622 C CA . LYS A 1 324 ? -1.454 4.267 -25.440 1.00 56.09 324 LYS A CA 1
ATOM 2623 C C . LYS A 1 324 ? -0.837 2.896 -25.376 1.00 56.09 324 LYS A C 1
ATOM 2625 O O . LYS A 1 324 ? -0.027 2.534 -26.230 1.00 56.09 324 LYS A O 1
ATOM 2630 N N . VAL A 1 325 ? -1.195 2.156 -24.345 1.00 53.75 325 VAL A N 1
ATOM 2631 C CA . VAL A 1 325 ? -0.676 0.817 -24.205 1.00 53.75 325 VAL A CA 1
ATOM 2632 C C . VAL A 1 325 ? -1.525 -0.080 -25.091 1.00 53.75 325 VAL A C 1
ATOM 2634 O O . VAL A 1 325 ? -2.685 -0.363 -24.799 1.00 53.75 325 VAL A O 1
ATOM 2637 N N . SER A 1 326 ? -0.979 -0.475 -26.241 1.00 49.09 326 SER A N 1
ATOM 2638 C CA . SER A 1 326 ? -1.614 -1.476 -27.092 1.00 49.09 326 SER A CA 1
ATOM 2639 C C . SER A 1 326 ? -1.371 -2.841 -26.462 1.00 49.09 326 SER A C 1
ATOM 2641 O O . SER A 1 326 ? -0.488 -3.584 -26.898 1.00 49.09 326 SER A O 1
ATOM 2643 N N . TRP A 1 327 ? -2.127 -3.149 -25.408 1.00 53.41 327 TRP A N 1
ATOM 2644 C CA . TRP A 1 327 ? -1.968 -4.397 -24.682 1.00 53.41 327 TRP A CA 1
ATOM 2645 C C . TRP A 1 327 ? -2.142 -5.554 -25.669 1.00 53.41 327 TRP A C 1
ATOM 2647 O O . TRP A 1 327 ? -3.182 -5.639 -26.337 1.00 53.41 327 TRP A O 1
ATOM 2657 N N . PRO A 1 328 ? -1.141 -6.438 -25.834 1.00 41.31 328 PRO A N 1
ATOM 2658 C CA . PRO A 1 328 ? -1.284 -7.554 -26.748 1.00 41.31 328 PRO A CA 1
ATOM 2659 C C . PRO A 1 328 ? -2.528 -8.343 -26.337 1.00 41.31 328 PRO A C 1
ATOM 2661 O O . PRO A 1 328 ? -2.667 -8.727 -25.172 1.00 41.31 328 PRO A O 1
ATOM 2664 N N . SER A 1 329 ? -3.440 -8.560 -27.294 1.00 34.25 329 SER A N 1
ATOM 2665 C CA . SER A 1 329 ? -4.601 -9.427 -27.088 1.00 34.25 329 SER A CA 1
ATOM 2666 C C . SER A 1 329 ? -4.136 -10.728 -26.435 1.00 34.25 329 SER A C 1
ATOM 2668 O O . SER A 1 329 ? -3.055 -11.214 -26.798 1.00 34.25 329 SER A O 1
ATOM 2670 N N . PRO A 1 330 ? -4.908 -11.291 -25.487 1.00 34.16 330 PRO A N 1
ATOM 2671 C CA . PRO A 1 330 ? -4.485 -12.451 -24.722 1.00 34.16 330 PRO A CA 1
ATOM 2672 C C . PRO A 1 330 ? -3.946 -13.518 -25.669 1.00 34.16 330 PRO A C 1
ATOM 2674 O O . PRO A 1 330 ? -4.628 -13.965 -26.595 1.00 34.16 330 PRO A O 1
ATOM 2677 N N . VAL A 1 331 ? -2.686 -13.906 -25.463 1.00 26.92 331 VAL A N 1
ATOM 2678 C CA . VAL A 1 331 ? -2.129 -15.070 -26.142 1.00 26.92 331 VAL A CA 1
ATOM 2679 C C . VAL A 1 331 ? -2.919 -16.256 -25.607 1.00 26.92 331 VAL A C 1
ATOM 2681 O O . VAL A 1 331 ? -2.658 -16.745 -24.510 1.00 26.92 331 VAL A O 1
ATOM 2684 N N . THR A 1 332 ? -3.930 -16.696 -26.356 1.00 24.39 332 THR A N 1
ATOM 2685 C CA . THR A 1 332 ? -4.657 -17.927 -26.059 1.00 24.39 332 THR A CA 1
ATOM 2686 C C . THR A 1 332 ? -3.657 -19.070 -26.076 1.00 24.39 332 THR A C 1
ATOM 2688 O O . THR A 1 332 ? -3.211 -19.510 -27.138 1.00 24.39 332 THR A O 1
ATOM 2691 N N . PHE A 1 333 ? -3.291 -19.556 -24.895 1.00 24.75 333 PHE A N 1
ATOM 2692 C CA . PHE A 1 333 ? -2.608 -20.830 -24.773 1.00 24.75 333 PHE A CA 1
ATOM 2693 C C . PHE A 1 333 ? -3.653 -21.916 -25.012 1.00 24.75 333 PHE A C 1
ATOM 2695 O O . PHE A 1 333 ? -4.519 -22.160 -24.175 1.00 24.75 333 PHE A O 1
ATOM 2702 N N . THR A 1 334 ? -3.610 -22.536 -26.191 1.00 23.86 334 THR A N 1
ATOM 2703 C CA . THR A 1 334 ? -4.295 -23.816 -26.414 1.00 23.86 334 THR A CA 1
ATOM 2704 C C . THR A 1 334 ? -3.778 -24.812 -25.362 1.00 23.86 334 THR A C 1
ATOM 2706 O O . THR A 1 334 ? -2.557 -24.861 -25.188 1.00 23.86 334 THR A O 1
ATOM 2709 N N . PRO A 1 335 ? -4.665 -25.534 -24.649 1.00 33.38 335 PRO A N 1
ATOM 2710 C CA . PRO A 1 335 ? -4.319 -26.354 -23.483 1.00 33.38 335 PRO A CA 1
ATOM 2711 C C . PRO A 1 335 ? -3.250 -27.421 -23.728 1.00 33.38 335 PRO A C 1
ATOM 2713 O O . PRO A 1 335 ? -3.153 -27.930 -24.872 1.00 33.38 335 PRO A O 1
#

Radius of gyration: 21.26 Å; chains: 1; bounding box: 52×56×57 Å

Secondary structure (DSSP, 8-state):
---EEEEEEETTTTTEEEEEEE-PPPTT--TTSEEEE-GGGS-TT----S--EEEEP-EEEETTEEEE-EE-GGGT-TT--EEEEEEEEE-SS-SSS-EEEEEEEEE-TT--EEEEEEEEEEEEPP-SS-SSEEEEEEEEEEETEEE---EEE--SS-TTS---EEEEEEEE-TTSTTS--EEEEEEEE-SSSEEEEEEEEGGGS-TT---SEE-SPPEEE-SSSSSSPEEEEEEEEEEEEPTTS-EEEEEEEEEEEE-SS-EEEEEE---GGGEEEEEEES-----EEEE-TTSSSS-EEEEEEEES--TTSS-PEEEEEEE---PPPP-----